Protein AF-A0A7J0FNH8-F1 (afdb_monomer)

pLDDT: mean 74.11, std 17.68, range [25.3, 94.44]

Sequence (251 aa):
MSDPTDELEPITAAFSLATLAASTMTVQIHPQLFSPDEESVVHFRSLEKPKEHEFCLELVASHLGLDDPSKIRLISHNCYSQQPKPHPIKDRGVERLSDMLVHYNQTSDILYYEVLDIPLPELQGLKTLKVVFPHATKDEVIIHTVRLPKQNTVGDVINDLRTKIFPLNEKIEIINDQYWTLRAEEIPEEEENLGPHDRLIHVYHFMKDTSQNQVVQNFGEPFFLVIHEGETLTAVKEAYRRNCRFWMRSF

Radius of gyration: 32.91 Å; Cα contacts (8 Å, |Δi|>4): 290; chains: 1; bounding box: 93×43×104 Å

Structure (mmCIF, N/CA/C/O backbone):
data_AF-A0A7J0FNH8-F1
#
_entry.id   AF-A0A7J0FNH8-F1
#
loop_
_atom_site.group_PDB
_atom_site.id
_atom_site.type_symbol
_atom_site.label_atom_id
_atom_site.label_alt_id
_atom_site.label_comp_id
_atom_site.label_asym_id
_atom_site.label_entity_id
_atom_site.label_seq_id
_atom_site.pdbx_PDB_ins_code
_atom_site.Cartn_x
_atom_site.Cartn_y
_atom_site.Cartn_z
_atom_site.occupancy
_atom_site.B_iso_or_equiv
_atom_site.auth_seq_id
_atom_site.auth_comp_id
_atom_site.auth_asym_id
_atom_site.auth_atom_id
_atom_site.pdbx_PDB_model_num
ATOM 1 N N . MET A 1 1 ? 65.908 8.745 -67.942 1.00 41.25 1 MET A N 1
ATOM 2 C CA . MET A 1 1 ? 65.325 8.577 -66.598 1.00 41.25 1 MET A CA 1
ATOM 3 C C . MET A 1 1 ? 63.831 8.709 -66.811 1.00 41.25 1 MET A C 1
ATOM 5 O O . MET A 1 1 ? 63.326 9.814 -66.792 1.00 41.25 1 MET A O 1
ATOM 9 N N . SER A 1 2 ? 63.166 7.709 -67.387 1.00 34.94 2 SER A N 1
ATOM 10 C CA . SER A 1 2 ? 63.014 6.348 -66.851 1.00 34.94 2 SER A CA 1
ATOM 11 C C . SER A 1 2 ? 62.373 6.443 -65.479 1.00 34.94 2 SER A C 1
ATOM 13 O O . SER A 1 2 ? 63.074 6.509 -64.475 1.00 34.94 2 SER A O 1
ATOM 15 N N . ASP A 1 3 ? 61.053 6.531 -65.494 1.00 42.81 3 ASP A N 1
ATOM 16 C CA . ASP A 1 3 ? 60.247 6.018 -64.401 1.00 42.81 3 ASP A CA 1
ATOM 17 C C . ASP A 1 3 ? 60.291 4.484 -64.471 1.00 42.81 3 ASP A C 1
ATOM 19 O O . ASP A 1 3 ? 60.318 3.935 -65.584 1.00 42.81 3 ASP A O 1
ATOM 23 N N . PRO A 1 4 ? 60.323 3.783 -63.334 1.00 47.34 4 PRO A N 1
ATOM 24 C CA . PRO A 1 4 ? 59.788 2.446 -63.299 1.00 47.34 4 PRO A CA 1
ATOM 25 C C . PRO A 1 4 ? 58.702 2.326 -62.225 1.00 47.34 4 PRO A C 1
ATOM 27 O O . PRO A 1 4 ? 58.968 2.431 -61.029 1.00 47.34 4 PRO A O 1
ATOM 30 N N . THR A 1 5 ? 57.545 1.894 -62.737 1.00 36.28 5 THR A N 1
ATOM 31 C CA . THR A 1 5 ? 56.692 0.817 -62.202 1.00 36.28 5 THR A CA 1
ATOM 32 C C . THR A 1 5 ? 55.928 1.146 -60.928 1.00 36.28 5 THR A C 1
ATOM 34 O O . THR A 1 5 ? 56.501 1.308 -59.859 1.00 36.28 5 THR A O 1
ATOM 37 N N . ASP A 1 6 ? 54.622 1.365 -61.093 1.00 35.00 6 ASP A N 1
ATOM 38 C CA . ASP A 1 6 ? 53.566 0.331 -60.965 1.00 35.00 6 ASP A CA 1
ATOM 39 C C . ASP A 1 6 ? 53.213 0.166 -59.477 1.00 35.00 6 ASP A C 1
ATOM 41 O O . ASP A 1 6 ? 54.078 0.011 -58.630 1.00 35.00 6 ASP A O 1
ATOM 45 N N . GLU A 1 7 ? 51.959 0.268 -59.061 1.00 32.66 7 GLU A N 1
ATOM 46 C CA . GLU A 1 7 ? 50.881 -0.584 -59.542 1.00 32.66 7 GLU A CA 1
ATOM 47 C C . GLU A 1 7 ? 49.502 0.092 -59.407 1.00 32.66 7 GLU A C 1
ATOM 49 O O . GLU A 1 7 ? 49.161 0.665 -58.375 1.00 32.66 7 GLU A O 1
ATOM 54 N N . LEU A 1 8 ? 48.710 -0.071 -60.472 1.00 33.16 8 LEU A N 1
ATOM 55 C CA . LEU A 1 8 ? 47.282 -0.424 -60.476 1.00 33.16 8 LEU A CA 1
ATOM 56 C C . LEU A 1 8 ? 46.269 0.427 -59.669 1.00 33.16 8 LEU A C 1
ATOM 58 O O . LEU A 1 8 ? 45.888 0.128 -58.541 1.00 33.16 8 LEU A O 1
ATOM 62 N N . GLU A 1 9 ? 45.676 1.382 -60.389 1.00 36.31 9 GLU A N 1
ATOM 63 C CA . GLU A 1 9 ? 44.222 1.667 -60.427 1.00 36.31 9 GLU A CA 1
ATOM 64 C C . GLU A 1 9 ? 43.393 0.398 -60.790 1.00 36.31 9 GLU A C 1
ATOM 66 O O . GLU A 1 9 ? 43.990 -0.574 -61.265 1.00 36.31 9 GLU A O 1
ATOM 71 N N . PRO A 1 10 ? 42.034 0.385 -60.800 1.00 45.22 10 PRO A N 1
ATOM 72 C CA . PRO A 1 10 ? 41.002 1.275 -60.228 1.00 45.22 10 PRO A CA 1
ATOM 73 C C . PRO A 1 10 ? 39.922 0.444 -59.465 1.00 45.22 10 PRO A C 1
ATOM 75 O O . PRO A 1 10 ? 40.013 -0.773 -59.364 1.00 45.22 10 PRO A O 1
ATOM 78 N N . ILE A 1 11 ? 38.865 1.007 -58.872 1.00 26.78 11 ILE A N 1
ATOM 79 C CA . ILE A 1 11 ? 37.500 0.984 -59.442 1.00 26.78 11 ILE A CA 1
ATOM 80 C C . ILE A 1 11 ? 36.604 1.833 -58.526 1.00 26.78 11 ILE A C 1
ATOM 82 O O . ILE A 1 11 ? 36.274 1.468 -57.401 1.00 26.78 11 ILE A O 1
ATOM 86 N N . THR A 1 12 ? 36.224 2.995 -59.046 1.00 32.09 12 THR A N 1
ATOM 87 C CA . THR A 1 12 ? 34.833 3.448 -59.166 1.00 32.09 12 THR A CA 1
ATOM 88 C C . THR A 1 12 ? 33.859 3.034 -58.055 1.00 32.09 12 THR A C 1
ATOM 90 O O . THR A 1 12 ? 33.085 2.102 -58.236 1.00 32.09 12 THR A O 1
ATOM 93 N N . ALA A 1 13 ? 33.809 3.801 -56.965 1.00 27.56 13 ALA A N 1
ATOM 94 C CA . ALA A 1 13 ? 32.561 4.143 -56.266 1.00 27.56 13 ALA A CA 1
ATOM 95 C C . ALA A 1 13 ? 32.818 5.179 -55.159 1.00 27.56 13 ALA A C 1
ATOM 97 O O . ALA A 1 13 ? 32.397 5.008 -54.020 1.00 27.56 13 ALA A O 1
ATOM 98 N N . ALA A 1 14 ? 33.431 6.320 -55.488 1.00 26.62 14 ALA A N 1
ATOM 99 C CA . ALA A 1 14 ? 33.207 7.537 -54.702 1.00 26.62 14 ALA A CA 1
ATOM 100 C C . ALA A 1 14 ? 31.820 8.108 -55.061 1.00 26.62 14 ALA A C 1
ATOM 102 O O . ALA A 1 14 ? 31.669 9.248 -55.497 1.00 26.62 14 ALA A O 1
ATOM 103 N N . PHE A 1 15 ? 30.795 7.259 -54.948 1.00 25.30 15 PHE A N 1
ATOM 104 C CA . PHE A 1 15 ? 29.415 7.694 -54.894 1.00 25.30 15 PHE A CA 1
ATOM 105 C C . PHE A 1 15 ? 29.260 8.336 -53.526 1.00 25.30 15 PHE A C 1
ATOM 107 O O . PHE A 1 15 ? 29.320 7.667 -52.499 1.00 25.30 15 PHE A O 1
ATOM 114 N N . SER A 1 16 ? 29.139 9.657 -53.552 1.00 31.77 16 SER A N 1
ATOM 115 C CA . SER A 1 16 ? 28.557 10.487 -52.509 1.00 31.77 16 SER A CA 1
ATOM 116 C C . SER A 1 16 ? 27.583 9.705 -51.615 1.00 31.77 16 SER A C 1
ATOM 118 O O . SER A 1 16 ? 26.415 9.523 -51.956 1.00 31.77 16 SER A O 1
ATOM 120 N N . LEU A 1 17 ? 28.061 9.256 -50.459 1.00 27.19 17 LEU A N 1
ATOM 121 C CA . LEU A 1 17 ? 27.225 8.982 -49.305 1.00 27.19 17 LEU A CA 1
ATOM 122 C C . LEU A 1 17 ? 27.809 9.796 -48.170 1.00 27.19 17 LEU A C 1
ATOM 124 O O . LEU A 1 17 ? 28.823 9.455 -47.568 1.00 27.19 17 LEU A O 1
ATOM 128 N N . ALA A 1 18 ? 27.170 10.948 -48.001 1.00 28.39 18 ALA A N 1
ATOM 129 C CA . ALA A 1 18 ? 27.276 11.852 -46.883 1.00 28.39 18 ALA A CA 1
ATOM 130 C C . ALA A 1 18 ? 27.783 11.156 -45.616 1.00 28.39 18 ALA A C 1
ATOM 132 O O . ALA A 1 18 ? 27.143 10.247 -45.087 1.00 28.39 18 ALA A O 1
ATOM 133 N N . THR A 1 19 ? 28.889 11.672 -45.094 1.00 30.95 19 THR A N 1
ATOM 134 C CA . THR A 1 19 ? 29.232 11.617 -43.678 1.00 30.95 19 THR A CA 1
ATOM 135 C C . THR A 1 19 ? 28.096 12.267 -42.882 1.00 30.95 19 THR A C 1
ATOM 137 O O . THR A 1 19 ? 28.195 13.407 -42.437 1.00 30.95 19 THR A O 1
ATOM 140 N N . LEU A 1 20 ? 26.976 11.566 -42.715 1.00 35.88 20 LEU A N 1
ATOM 141 C CA . LEU A 1 20 ? 26.120 11.784 -41.569 1.00 35.88 20 LEU A CA 1
ATOM 142 C C . LEU A 1 20 ? 26.839 11.051 -40.445 1.00 35.88 20 LEU A C 1
ATOM 144 O O . LEU A 1 20 ? 26.805 9.826 -40.375 1.00 35.88 20 LEU A O 1
ATOM 148 N N . ALA A 1 21 ? 27.565 11.795 -39.614 1.00 34.78 21 ALA A N 1
ATOM 149 C CA . ALA A 1 21 ? 28.021 11.290 -38.333 1.00 34.78 21 ALA A CA 1
ATOM 150 C C . ALA A 1 21 ? 26.771 10.913 -37.521 1.00 34.78 21 ALA A C 1
ATOM 152 O O . ALA A 1 21 ? 26.213 11.734 -36.793 1.00 34.78 21 ALA A O 1
ATOM 153 N N . ALA A 1 22 ? 26.276 9.690 -37.718 1.00 43.19 22 ALA A N 1
ATOM 154 C CA . ALA A 1 22 ? 25.316 9.061 -36.838 1.00 43.19 22 ALA A CA 1
ATOM 155 C C . ALA A 1 22 ? 25.983 9.063 -35.464 1.00 43.19 22 ALA A C 1
ATOM 157 O O . ALA A 1 22 ? 26.992 8.394 -35.251 1.00 43.19 22 ALA A O 1
ATOM 158 N N . SER A 1 23 ? 25.511 9.935 -34.574 1.00 50.34 23 SER A N 1
ATOM 159 C CA . SER A 1 23 ? 26.000 9.994 -33.202 1.00 50.34 23 SER A CA 1
ATOM 160 C C . SER A 1 23 ? 25.507 8.732 -32.509 1.00 50.34 23 SER A C 1
ATOM 162 O O . SER A 1 23 ? 24.406 8.698 -31.967 1.00 50.34 23 SER A O 1
ATOM 164 N N . THR A 1 24 ? 26.303 7.677 -32.617 1.00 54.16 24 THR A N 1
ATOM 165 C CA . THR A 1 24 ? 26.080 6.393 -31.971 1.00 54.16 24 THR A CA 1
ATOM 166 C C . THR A 1 24 ? 26.210 6.572 -30.468 1.00 54.16 24 THR A C 1
ATOM 168 O O . THR A 1 24 ? 27.273 6.970 -29.991 1.00 54.16 24 THR A O 1
ATOM 171 N N . MET A 1 25 ? 25.146 6.291 -29.721 1.00 62.09 25 MET A N 1
ATOM 172 C CA . MET A 1 25 ? 25.158 6.358 -28.261 1.00 62.09 25 MET A CA 1
ATOM 173 C C . MET A 1 25 ? 24.763 4.999 -27.682 1.00 62.09 25 MET A C 1
ATOM 175 O O . MET A 1 25 ? 23.729 4.435 -28.051 1.00 62.09 25 MET A O 1
ATOM 179 N N . THR A 1 26 ? 25.614 4.465 -26.810 1.00 64.25 26 THR A N 1
ATOM 180 C CA . THR A 1 26 ? 25.351 3.257 -26.014 1.00 64.25 26 THR A CA 1
ATOM 181 C C . THR A 1 26 ? 24.534 3.664 -24.795 1.00 64.25 26 THR A C 1
ATOM 183 O O . THR A 1 26 ? 24.825 4.700 -24.213 1.00 64.25 26 THR A O 1
ATOM 186 N N . VAL A 1 27 ? 23.516 2.885 -24.419 1.00 71.69 27 VAL A N 1
ATOM 187 C CA . VAL A 1 27 ? 22.709 3.134 -23.211 1.00 71.69 27 VAL A CA 1
ATOM 188 C C . VAL A 1 27 ? 22.916 1.986 -22.232 1.00 71.69 27 VAL A C 1
ATOM 190 O O . VAL A 1 27 ? 22.811 0.816 -22.611 1.00 71.69 27 VAL A O 1
ATOM 193 N N . GLN A 1 28 ? 23.212 2.331 -20.984 1.00 76.56 28 GLN A N 1
ATOM 194 C CA . GLN A 1 28 ? 23.370 1.415 -19.863 1.00 76.56 28 GLN A CA 1
ATOM 195 C C . GLN A 1 28 ? 22.091 1.416 -19.027 1.00 76.56 28 GLN A C 1
ATOM 197 O O . GLN A 1 28 ? 21.617 2.473 -18.610 1.00 76.56 28 GLN A O 1
ATOM 202 N N . ILE A 1 29 ? 21.521 0.234 -18.786 1.00 78.88 29 ILE A N 1
ATOM 203 C CA . ILE A 1 29 ? 20.306 0.078 -17.985 1.00 78.88 29 ILE A CA 1
ATOM 204 C C . ILE A 1 29 ? 20.625 -0.741 -16.732 1.00 78.88 29 ILE A C 1
ATOM 206 O O . ILE A 1 29 ? 21.021 -1.901 -16.825 1.00 78.88 29 ILE A O 1
ATOM 210 N N . HIS A 1 30 ? 20.473 -0.114 -15.565 1.00 80.50 30 HIS A N 1
ATOM 211 C CA . HIS A 1 30 ? 20.840 -0.669 -14.260 1.00 80.50 30 HIS A CA 1
ATOM 212 C C . HIS A 1 30 ? 19.610 -0.977 -13.398 1.00 80.50 30 HIS A C 1
ATOM 214 O O . HIS A 1 30 ? 18.631 -0.233 -13.454 1.00 80.50 30 HIS A O 1
ATOM 220 N N . PRO A 1 31 ? 19.638 -2.005 -12.538 1.00 76.31 31 PRO A N 1
ATOM 221 C CA . PRO A 1 31 ? 18.571 -2.210 -11.565 1.00 76.31 31 PRO A CA 1
ATOM 222 C C . PRO A 1 31 ? 18.477 -1.018 -10.597 1.00 76.31 31 PRO A C 1
ATOM 224 O O . PRO A 1 31 ? 19.481 -0.427 -10.196 1.00 76.31 31 PRO A O 1
ATOM 227 N N . GLN A 1 32 ? 17.254 -0.666 -10.197 1.00 75.12 32 GLN A N 1
ATOM 228 C CA . GLN A 1 32 ? 16.992 0.404 -9.229 1.00 75.12 32 GLN A CA 1
ATOM 229 C C . GLN A 1 32 ? 17.545 0.079 -7.833 1.00 75.12 32 GLN A C 1
ATOM 231 O O . GLN A 1 32 ? 18.002 0.972 -7.118 1.00 75.12 32 GLN A O 1
ATOM 236 N N . LEU A 1 33 ? 17.473 -1.192 -7.430 1.00 66.62 33 LEU A N 1
ATOM 237 C CA . LEU A 1 33 ? 18.064 -1.695 -6.194 1.00 66.62 33 LEU A CA 1
ATOM 238 C C . LEU A 1 33 ? 19.412 -2.314 -6.548 1.00 66.62 33 LEU A C 1
ATOM 240 O O . LEU A 1 33 ? 19.475 -3.413 -7.087 1.00 66.62 33 LEU A O 1
ATOM 244 N N . PHE A 1 34 ? 20.485 -1.577 -6.280 1.00 52.56 34 PHE A N 1
ATOM 245 C CA . PHE A 1 34 ? 21.841 -2.064 -6.493 1.00 52.56 34 PHE A CA 1
ATOM 246 C C . PHE A 1 34 ? 22.173 -3.068 -5.381 1.00 52.56 34 PHE A C 1
ATOM 248 O O . PHE A 1 34 ? 22.484 -2.666 -4.257 1.00 52.56 34 PHE A O 1
ATOM 255 N N . SER A 1 35 ? 22.062 -4.367 -5.661 1.00 43.50 35 SER A N 1
ATOM 256 C CA . SER A 1 35 ? 22.747 -5.376 -4.856 1.00 43.50 35 SER A CA 1
ATOM 257 C C . SER A 1 35 ? 24.166 -5.528 -5.431 1.00 43.50 35 SER A C 1
ATOM 259 O O . SER A 1 35 ? 24.319 -5.620 -6.648 1.00 43.50 35 SER A O 1
ATOM 261 N N . PRO A 1 36 ? 25.230 -5.483 -4.610 1.00 46.88 36 PRO A N 1
ATOM 262 C CA . PRO A 1 36 ? 26.604 -5.585 -5.111 1.00 46.88 36 PRO A CA 1
ATOM 263 C C . PRO A 1 36 ? 26.923 -6.941 -5.768 1.00 46.88 36 PRO A C 1
ATOM 265 O O . PRO A 1 36 ? 27.954 -7.047 -6.424 1.00 46.88 36 PRO A O 1
ATOM 268 N N . ASP A 1 37 ? 26.041 -7.936 -5.623 1.00 46.34 37 ASP A N 1
ATOM 269 C CA . ASP A 1 37 ? 26.210 -9.299 -6.139 1.00 46.34 37 ASP A CA 1
ATOM 270 C C . ASP A 1 37 ? 25.433 -9.580 -7.445 1.00 46.34 37 ASP A C 1
ATOM 272 O O . ASP A 1 37 ? 25.598 -10.651 -8.029 1.00 46.34 37 ASP A O 1
ATOM 276 N N . GLU A 1 38 ? 24.612 -8.648 -7.949 1.00 49.84 38 GLU A N 1
ATOM 277 C CA . GLU A 1 38 ? 23.891 -8.818 -9.221 1.00 49.84 38 GLU A CA 1
ATOM 278 C C . GLU A 1 38 ? 24.485 -7.932 -10.326 1.00 49.84 38 GLU A C 1
ATOM 280 O O . GLU A 1 38 ? 24.130 -6.763 -10.484 1.00 49.84 38 GLU A O 1
ATOM 285 N N . GLU A 1 39 ? 25.352 -8.511 -11.163 1.00 50.00 39 GLU A N 1
ATOM 286 C CA . GLU A 1 39 ? 25.778 -7.929 -12.446 1.00 50.00 39 GLU A CA 1
ATOM 287 C C . GLU A 1 39 ? 24.629 -7.961 -13.482 1.00 50.00 39 GLU A C 1
ATOM 289 O O . GLU A 1 39 ? 24.729 -8.572 -14.542 1.00 50.00 39 GLU A O 1
ATOM 294 N N . SER A 1 40 ? 23.505 -7.301 -13.195 1.00 56.72 40 SER A N 1
ATOM 295 C CA . SER A 1 40 ? 22.351 -7.187 -14.104 1.00 56.72 40 SER A CA 1
ATOM 296 C C . SER A 1 40 ? 22.393 -5.905 -14.948 1.00 56.72 40 SER A C 1
ATOM 298 O O . SER A 1 40 ? 21.373 -5.277 -15.232 1.00 56.72 40 SER A O 1
ATOM 300 N N . VAL A 1 41 ? 23.594 -5.479 -15.354 1.00 60.53 41 VAL A N 1
ATOM 301 C CA . VAL A 1 41 ? 23.750 -4.305 -16.225 1.00 60.53 41 VAL A CA 1
ATOM 302 C C . VAL A 1 41 ? 23.481 -4.705 -17.668 1.00 60.53 41 VAL A C 1
ATOM 304 O O . VAL A 1 41 ? 24.318 -5.323 -18.334 1.00 60.53 41 VAL A O 1
ATOM 307 N N . VAL A 1 42 ? 22.322 -4.297 -18.180 1.00 63.06 42 VAL A N 1
ATOM 308 C CA . VAL A 1 42 ? 21.959 -4.550 -19.572 1.00 63.06 42 VAL A CA 1
ATOM 309 C C . VAL A 1 42 ? 22.566 -3.458 -20.447 1.00 63.06 42 VAL A C 1
ATOM 311 O O . VAL A 1 42 ? 22.205 -2.281 -20.358 1.00 63.06 42 VAL A O 1
ATOM 314 N N . HIS A 1 43 ? 23.514 -3.853 -21.295 1.00 61.47 43 HIS A N 1
ATOM 315 C CA . HIS A 1 43 ? 24.167 -2.966 -22.253 1.00 61.47 43 HIS A CA 1
ATOM 316 C C . HIS A 1 43 ? 23.434 -3.031 -23.591 1.00 61.47 43 HIS A C 1
ATOM 318 O O . HIS A 1 43 ? 23.431 -4.071 -24.254 1.00 61.47 43 HIS A O 1
ATOM 324 N N . PHE A 1 44 ? 22.837 -1.918 -24.018 1.00 62.34 44 PHE A N 1
ATOM 325 C CA . PHE A 1 44 ? 22.158 -1.857 -25.310 1.00 62.34 44 PHE A CA 1
ATOM 326 C C . PHE A 1 44 ? 23.074 -1.349 -26.416 1.00 62.34 44 PHE A C 1
ATOM 328 O O . PHE A 1 44 ? 23.885 -0.440 -26.232 1.00 62.34 44 PHE A O 1
ATOM 335 N N . ARG A 1 45 ? 22.918 -1.952 -27.600 1.00 51.91 45 ARG A N 1
ATOM 336 C CA . ARG A 1 45 ? 23.681 -1.619 -28.803 1.00 51.91 45 ARG A CA 1
ATOM 337 C C . ARG A 1 45 ? 23.415 -0.174 -29.225 1.00 51.91 45 ARG A C 1
ATOM 339 O O . ARG A 1 45 ? 22.264 0.243 -29.302 1.00 51.91 45 ARG A O 1
ATOM 346 N N . SER A 1 46 ? 24.505 0.523 -29.547 1.00 52.31 46 SER A N 1
ATOM 347 C CA . SER A 1 46 ? 24.583 1.811 -30.243 1.00 52.31 46 SER A CA 1
ATOM 348 C C . SER A 1 46 ? 23.326 2.161 -31.052 1.00 52.31 46 SER A C 1
ATOM 350 O O . SER A 1 46 ? 23.094 1.590 -32.121 1.00 52.31 46 SER A O 1
ATOM 352 N N . LEU A 1 47 ? 22.560 3.145 -30.582 1.00 57.25 47 LEU A N 1
ATOM 353 C CA . LEU A 1 47 ? 21.487 3.744 -31.371 1.00 57.25 47 LEU A CA 1
ATOM 354 C C . LEU A 1 47 ? 22.109 4.699 -32.385 1.00 57.25 47 LEU A C 1
ATOM 356 O O . LEU A 1 47 ? 22.696 5.707 -32.002 1.00 57.25 47 LEU A O 1
ATOM 360 N N . GLU A 1 48 ? 21.977 4.393 -33.675 1.00 53.12 48 GLU A N 1
ATOM 361 C CA . GLU A 1 48 ? 22.510 5.234 -34.756 1.00 53.12 48 GLU A CA 1
ATOM 362 C C . GLU A 1 48 ? 21.820 6.612 -34.797 1.00 53.12 48 GLU A C 1
ATOM 364 O O . GLU A 1 48 ? 22.431 7.609 -35.188 1.00 53.12 48 GLU A O 1
ATOM 369 N N . LYS A 1 49 ? 20.557 6.693 -34.341 1.00 58.28 49 LYS A N 1
ATOM 370 C CA . LYS A 1 49 ? 19.779 7.941 -34.256 1.00 58.28 49 LYS A CA 1
ATOM 371 C C . LYS A 1 49 ? 18.874 8.008 -33.008 1.00 58.28 49 LYS A C 1
ATOM 373 O O . LYS A 1 49 ? 17.658 7.843 -33.115 1.00 58.28 49 LYS A O 1
ATOM 378 N N . PRO A 1 50 ? 19.413 8.321 -31.816 1.00 54.91 50 PRO A N 1
ATOM 379 C CA . PRO A 1 50 ? 18.644 8.347 -30.562 1.00 54.91 50 PRO A CA 1
ATOM 380 C C . PRO A 1 50 ? 17.540 9.423 -30.514 1.00 54.91 50 PRO A C 1
ATOM 382 O O . PRO A 1 50 ? 16.675 9.380 -29.645 1.00 54.91 50 PRO A O 1
ATOM 385 N N . LYS A 1 51 ? 17.560 10.392 -31.442 1.00 56.91 51 LYS A N 1
ATOM 386 C CA . LYS A 1 51 ? 16.523 11.429 -31.600 1.00 56.91 51 LYS A CA 1
ATOM 387 C C . LYS A 1 51 ? 15.356 11.007 -32.506 1.00 56.91 51 LYS A C 1
ATOM 389 O O . LYS A 1 51 ? 14.324 11.671 -32.484 1.00 56.91 51 LYS A O 1
ATOM 394 N N . GLU A 1 52 ? 15.538 9.965 -33.320 1.00 53.34 52 GLU A N 1
ATOM 395 C CA . GLU A 1 52 ? 14.570 9.516 -34.336 1.00 53.34 52 GLU A CA 1
ATOM 396 C C . GLU A 1 52 ? 13.957 8.143 -34.014 1.00 53.34 52 GLU A C 1
ATOM 398 O O . GLU A 1 52 ? 12.872 7.848 -34.504 1.00 53.34 52 GLU A O 1
ATOM 403 N N . HIS A 1 53 ? 14.611 7.316 -33.188 1.00 53.53 53 HIS A N 1
ATOM 404 C CA . HIS A 1 53 ? 14.116 5.983 -32.839 1.00 53.53 53 HIS A CA 1
ATOM 405 C C . HIS A 1 53 ? 13.294 5.957 -31.547 1.00 53.53 53 HIS A C 1
ATOM 407 O O . HIS A 1 53 ? 13.701 6.486 -30.511 1.00 53.53 53 HIS A O 1
ATOM 413 N N . GLU A 1 54 ? 12.156 5.269 -31.623 1.00 57.06 54 GLU A N 1
ATOM 414 C CA . GLU A 1 54 ? 11.335 4.871 -30.483 1.00 57.06 54 GLU A CA 1
ATOM 415 C C . GLU A 1 54 ? 12.094 3.798 -29.684 1.00 57.06 54 GLU A C 1
ATOM 417 O O . GLU A 1 54 ? 12.586 2.811 -30.238 1.00 57.06 54 GLU A O 1
ATOM 422 N N . PHE A 1 55 ? 12.278 4.023 -28.385 1.00 67.56 55 PHE A N 1
ATOM 423 C CA . PHE A 1 55 ? 12.954 3.067 -27.512 1.00 67.56 55 PHE A CA 1
ATOM 424 C C . PHE A 1 55 ? 12.077 1.827 -27.321 1.00 67.56 55 PHE A C 1
ATOM 426 O O . PHE A 1 55 ? 10.915 1.945 -26.941 1.00 67.56 55 PHE A O 1
ATOM 433 N N . CYS A 1 56 ? 12.630 0.636 -27.556 1.00 69.88 56 CYS A N 1
ATOM 434 C CA . CYS A 1 56 ? 11.867 -0.606 -27.510 1.00 69.88 56 CYS A CA 1
ATOM 435 C C . CYS A 1 56 ? 12.131 -1.378 -26.209 1.00 69.88 56 CYS A C 1
ATOM 437 O O . CYS A 1 56 ? 13.193 -1.979 -26.033 1.00 69.88 56 CYS A O 1
ATOM 439 N N . LEU A 1 57 ? 11.140 -1.389 -25.313 1.00 77.62 57 LEU A N 1
ATOM 440 C CA . LEU A 1 57 ? 11.174 -2.155 -24.061 1.00 77.62 57 LEU A CA 1
ATOM 441 C C . LEU A 1 57 ? 11.214 -3.677 -24.277 1.00 77.62 57 LEU A C 1
ATOM 443 O O . LEU A 1 57 ? 11.691 -4.385 -23.397 1.00 77.62 57 LEU A O 1
ATOM 447 N N . GLU A 1 58 ? 10.780 -4.179 -25.437 1.00 77.75 58 GLU A N 1
ATOM 448 C CA . GLU A 1 58 ? 10.754 -5.617 -25.760 1.00 77.75 58 GLU A CA 1
ATOM 449 C C . GLU A 1 58 ? 12.133 -6.272 -25.641 1.00 77.75 58 GLU A C 1
ATOM 451 O O . GLU A 1 58 ? 12.263 -7.382 -25.131 1.00 77.75 58 GLU A O 1
ATOM 456 N N . LEU A 1 59 ? 13.198 -5.576 -26.063 1.00 75.00 59 LEU A N 1
ATOM 457 C CA . LEU A 1 59 ? 14.551 -6.117 -25.926 1.00 75.00 59 LEU A CA 1
ATOM 458 C C . LEU A 1 59 ? 14.991 -6.183 -24.459 1.00 75.00 59 LEU A C 1
ATOM 460 O O . LEU A 1 59 ? 15.702 -7.111 -24.079 1.00 75.00 59 LEU A O 1
ATOM 464 N N . VAL A 1 60 ? 14.565 -5.217 -23.638 1.00 78.56 60 VAL A N 1
ATOM 465 C CA . VAL A 1 60 ? 14.822 -5.227 -22.191 1.00 78.56 60 VAL A CA 1
ATOM 466 C C . VAL A 1 60 ? 14.075 -6.389 -21.547 1.00 78.56 60 VAL A C 1
ATOM 468 O O . VAL A 1 60 ? 14.673 -7.155 -20.801 1.00 78.56 60 VAL A O 1
ATOM 471 N N . ALA A 1 61 ? 12.801 -6.572 -21.889 1.00 84.00 61 ALA A N 1
ATOM 472 C CA . ALA A 1 61 ? 11.982 -7.670 -21.391 1.00 84.00 61 ALA A CA 1
ATOM 473 C C . ALA A 1 61 ? 12.566 -9.032 -21.770 1.00 84.00 61 ALA A C 1
ATOM 475 O O . ALA A 1 61 ? 12.785 -9.864 -20.894 1.00 84.00 61 ALA A O 1
ATOM 476 N N . SER A 1 62 ? 12.936 -9.218 -23.039 1.00 82.69 62 SER A N 1
ATOM 477 C CA . SER A 1 62 ? 13.567 -10.450 -23.514 1.00 82.69 62 SER A CA 1
ATOM 478 C C . SER A 1 62 ? 14.883 -10.752 -22.792 1.00 82.69 62 SER A C 1
ATOM 480 O O . SER A 1 62 ? 15.126 -11.907 -22.449 1.00 82.69 62 SER A O 1
ATOM 482 N N . HIS A 1 63 ? 15.714 -9.739 -22.520 1.00 80.06 63 HIS A N 1
ATOM 483 C CA . HIS A 1 63 ? 16.964 -9.930 -21.780 1.00 80.06 63 HIS A CA 1
ATOM 484 C C . HIS A 1 63 ? 16.729 -10.278 -20.303 1.00 80.06 63 HIS A C 1
ATOM 486 O O . HIS A 1 63 ? 17.472 -11.071 -19.732 1.00 80.06 63 HIS A O 1
ATOM 492 N N . LEU A 1 64 ? 15.684 -9.713 -19.694 1.00 82.62 64 LEU A N 1
ATOM 493 C CA . LEU A 1 64 ? 15.289 -9.988 -18.311 1.00 82.62 64 LEU A CA 1
ATOM 494 C C . LEU A 1 64 ? 14.443 -11.264 -18.158 1.00 82.62 64 LEU A C 1
ATOM 496 O O . LEU A 1 64 ? 14.069 -11.608 -17.040 1.00 82.62 64 LEU A O 1
ATOM 500 N N . GLY A 1 65 ? 14.121 -11.958 -19.256 1.00 84.81 65 GLY A N 1
ATOM 501 C CA . GLY A 1 65 ? 13.238 -13.128 -19.241 1.00 84.81 65 GLY A CA 1
ATOM 502 C C . GLY A 1 65 ? 11.790 -12.797 -18.861 1.00 84.81 65 GLY A C 1
ATOM 503 O O . GLY A 1 65 ? 11.109 -13.629 -18.268 1.00 84.81 65 GLY A O 1
ATOM 504 N N . LEU A 1 66 ? 11.332 -11.577 -19.153 1.00 85.50 66 LEU A N 1
ATOM 505 C CA . LEU A 1 66 ? 9.965 -11.128 -18.904 1.00 85.50 66 LEU A CA 1
ATOM 506 C C . LEU A 1 66 ? 9.099 -11.336 -20.147 1.00 85.50 66 LEU A C 1
ATOM 508 O O . LEU A 1 66 ? 9.437 -10.860 -21.227 1.00 85.50 66 LEU A O 1
ATOM 512 N N . ASP A 1 67 ? 7.942 -11.971 -19.959 1.00 89.88 67 ASP A N 1
ATOM 513 C CA . ASP A 1 67 ? 6.949 -12.177 -21.025 1.00 89.88 67 ASP A CA 1
ATOM 514 C C . ASP A 1 67 ? 6.170 -10.899 -21.380 1.00 89.88 67 ASP A C 1
ATOM 516 O O . ASP A 1 67 ? 5.536 -10.822 -22.429 1.00 89.88 67 ASP A O 1
ATOM 520 N N . ASP A 1 68 ? 6.175 -9.910 -20.482 1.00 87.88 68 ASP A N 1
ATOM 521 C CA . ASP A 1 68 ? 5.404 -8.676 -20.609 1.00 87.88 68 ASP A CA 1
ATOM 522 C C . ASP A 1 68 ? 6.300 -7.451 -20.344 1.00 87.88 68 ASP A C 1
ATOM 524 O O . ASP A 1 68 ? 6.674 -7.201 -19.189 1.00 87.88 68 ASP A O 1
ATOM 528 N N . PRO A 1 69 ? 6.637 -6.655 -21.378 1.00 87.62 69 PRO A N 1
ATOM 529 C CA . PRO A 1 69 ? 7.484 -5.472 -21.238 1.00 87.62 69 PRO A CA 1
ATOM 530 C C . PRO A 1 69 ? 6.838 -4.361 -20.407 1.00 87.62 69 PRO A C 1
ATOM 532 O O . PRO A 1 69 ? 7.549 -3.522 -19.853 1.00 87.62 69 PRO A O 1
ATOM 535 N N . SER A 1 70 ? 5.508 -4.349 -20.266 1.00 89.81 70 SER A N 1
ATOM 536 C CA . SER A 1 70 ? 4.804 -3.337 -19.472 1.00 89.81 70 SER A CA 1
ATOM 537 C C . SER A 1 70 ? 5.057 -3.478 -17.966 1.00 89.81 70 SER A C 1
ATOM 539 O O . SER A 1 70 ? 4.784 -2.552 -17.201 1.00 89.81 70 SER A O 1
ATOM 541 N N . LYS A 1 71 ? 5.633 -4.603 -17.523 1.00 91.75 71 LYS A N 1
ATOM 542 C CA . LYS A 1 71 ? 6.099 -4.807 -16.145 1.00 91.75 71 LYS A CA 1
ATOM 543 C C . LYS A 1 71 ? 7.445 -4.142 -15.860 1.00 91.75 71 LYS A C 1
ATOM 545 O O . LYS A 1 71 ? 7.926 -4.218 -14.736 1.00 91.75 71 LYS A O 1
ATOM 550 N N . ILE A 1 72 ? 8.061 -3.475 -16.833 1.00 88.69 72 ILE A N 1
ATOM 551 C CA . ILE A 1 72 ? 9.304 -2.732 -16.628 1.00 88.69 72 ILE A CA 1
ATOM 552 C C . ILE A 1 72 ? 8.972 -1.268 -16.354 1.0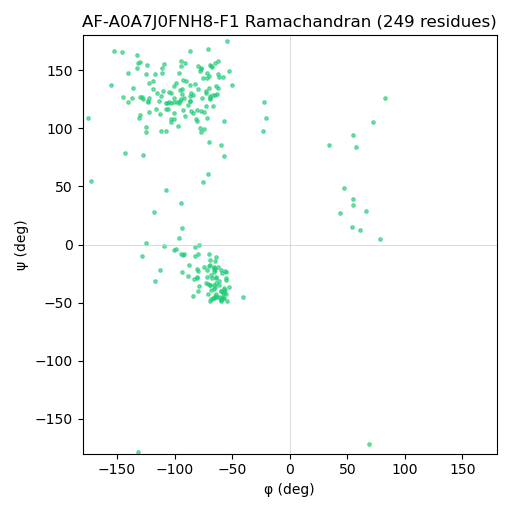0 88.69 72 ILE A C 1
ATOM 554 O O . ILE A 1 72 ? 8.355 -0.579 -17.165 1.00 88.69 72 ILE A O 1
ATOM 558 N N . ARG A 1 73 ? 9.439 -0.757 -15.215 1.00 89.88 73 ARG A N 1
ATOM 559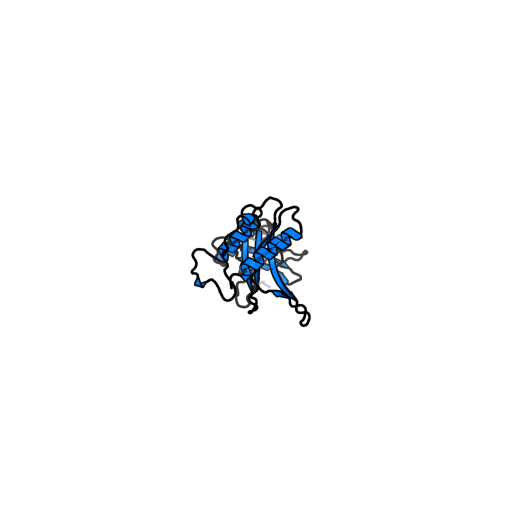 C CA . ARG A 1 73 ? 9.379 0.666 -14.879 1.00 89.88 73 ARG A CA 1
ATOM 560 C C . ARG A 1 73 ? 10.751 1.297 -15.036 1.00 89.88 73 ARG A C 1
ATOM 562 O O . ARG A 1 73 ? 11.687 0.884 -14.364 1.00 89.88 73 ARG A O 1
ATOM 569 N N . LEU A 1 74 ? 10.853 2.327 -15.873 1.00 89.25 74 LEU A N 1
ATOM 570 C CA . LEU A 1 74 ? 12.104 3.048 -16.115 1.00 89.25 74 LEU A CA 1
ATOM 571 C C . LEU A 1 74 ? 12.226 4.311 -15.261 1.00 89.25 74 LEU A C 1
ATOM 573 O O . LEU A 1 74 ? 11.240 4.986 -14.956 1.00 89.25 74 LEU A O 1
ATOM 577 N N . ILE A 1 75 ? 13.456 4.645 -14.888 1.00 89.94 75 ILE A N 1
ATOM 578 C CA . ILE A 1 75 ? 13.803 5.791 -14.050 1.00 89.94 75 ILE A CA 1
ATOM 579 C C . ILE A 1 75 ? 15.041 6.466 -14.653 1.00 89.94 75 ILE A C 1
ATOM 581 O O . ILE A 1 75 ? 16.063 5.828 -14.889 1.00 89.94 75 ILE A O 1
ATOM 585 N N . SER A 1 76 ? 14.962 7.771 -14.917 1.00 89.88 76 SER A N 1
ATOM 586 C CA . SER A 1 76 ? 16.098 8.531 -15.456 1.00 89.88 76 SER A CA 1
ATOM 587 C C . SER A 1 76 ? 17.226 8.690 -14.439 1.00 89.88 76 SER A C 1
ATOM 589 O O . SER A 1 76 ? 16.984 8.781 -13.233 1.00 89.88 76 SER A O 1
ATOM 591 N N . HIS A 1 77 ? 18.448 8.863 -14.934 1.00 89.38 77 HIS A N 1
ATOM 592 C CA . HIS A 1 77 ? 19.602 9.207 -14.113 1.00 89.38 77 HIS A CA 1
ATOM 593 C C . HIS A 1 77 ? 19.616 10.678 -13.661 1.00 89.38 77 HIS A C 1
ATOM 595 O O . HIS A 1 77 ? 19.212 11.589 -14.392 1.00 89.38 77 HIS A O 1
ATOM 601 N N . ASN A 1 78 ? 20.078 10.919 -12.431 1.00 88.31 78 ASN A N 1
ATOM 602 C CA . ASN A 1 78 ? 20.367 12.246 -11.899 1.00 88.31 78 ASN A CA 1
ATOM 603 C C . ASN A 1 78 ? 21.881 12.497 -11.907 1.00 88.31 78 ASN A C 1
ATOM 605 O O . ASN A 1 78 ? 22.601 12.018 -11.032 1.00 88.31 78 ASN A O 1
ATOM 609 N N . CYS A 1 79 ? 22.334 13.326 -12.850 1.00 86.50 79 CYS A N 1
ATOM 610 C CA . CYS A 1 79 ? 23.746 13.666 -13.036 1.00 86.50 79 CYS A CA 1
ATOM 611 C C . CYS A 1 79 ? 24.426 14.335 -11.825 1.00 86.50 79 CYS A C 1
ATOM 613 O O . CYS A 1 79 ? 25.648 14.273 -11.711 1.00 86.50 79 CYS A O 1
ATOM 615 N N . TYR A 1 80 ? 23.680 14.953 -10.903 1.00 87.12 80 TYR A N 1
ATOM 616 C CA . TYR A 1 80 ? 24.277 15.581 -9.719 1.00 87.12 80 TYR A CA 1
ATOM 617 C C . TYR A 1 80 ? 24.528 14.585 -8.589 1.00 87.12 80 TYR A C 1
ATOM 619 O O . TYR A 1 80 ? 25.582 14.620 -7.963 1.00 87.12 80 TYR A O 1
ATOM 627 N N . SER A 1 81 ? 23.557 13.712 -8.314 1.00 87.75 81 SER A N 1
ATOM 628 C CA . SER A 1 81 ? 23.644 12.747 -7.212 1.00 87.75 81 SER A CA 1
ATOM 629 C C . SER A 1 81 ? 24.216 11.399 -7.633 1.00 87.75 81 SER A C 1
ATOM 631 O O . SER A 1 81 ? 24.454 10.566 -6.765 1.00 87.75 81 SER A O 1
ATOM 633 N N . GLN A 1 82 ? 24.399 11.168 -8.938 1.00 85.50 82 GLN A N 1
ATOM 634 C CA . GLN A 1 82 ? 24.806 9.877 -9.503 1.00 85.50 82 GLN A CA 1
ATOM 635 C C . GLN A 1 82 ? 23.868 8.733 -9.075 1.00 85.50 82 GLN A C 1
ATOM 637 O O . GLN A 1 82 ? 24.280 7.597 -8.860 1.00 85.50 82 GLN A O 1
ATOM 642 N N . GLN A 1 83 ? 22.583 9.059 -8.918 1.00 85.88 83 GLN A N 1
ATOM 643 C CA . GLN A 1 83 ? 21.537 8.154 -8.444 1.00 85.88 83 GLN A CA 1
ATOM 644 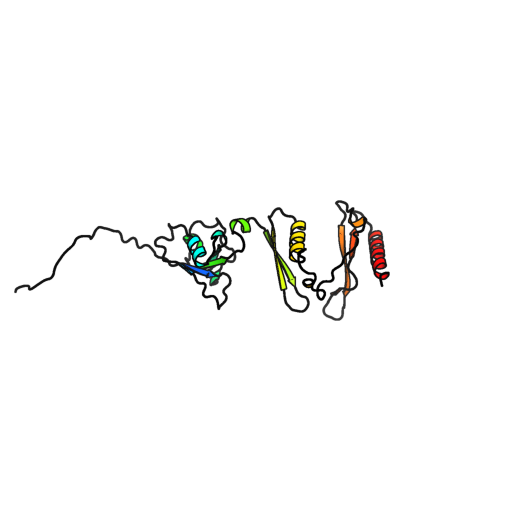C C . GLN A 1 83 ? 20.303 8.243 -9.351 1.00 85.88 83 GLN A C 1
ATOM 646 O O . GLN A 1 83 ? 20.151 9.222 -10.091 1.00 85.88 83 GLN A O 1
ATOM 651 N N . PRO A 1 84 ? 19.393 7.261 -9.292 1.00 87.00 84 PRO A N 1
ATOM 652 C CA . PRO A 1 84 ? 18.113 7.353 -9.977 1.00 87.00 84 PRO A CA 1
ATOM 653 C C . PRO A 1 84 ? 17.316 8.579 -9.517 1.00 87.00 84 PRO A C 1
ATOM 655 O O . PRO A 1 84 ? 17.336 8.953 -8.341 1.00 87.00 84 PRO A O 1
ATOM 658 N N . LYS A 1 85 ? 16.574 9.211 -10.432 1.00 88.38 85 LYS A N 1
ATOM 659 C CA . LYS A 1 85 ? 15.629 10.272 -10.059 1.00 88.38 85 LYS A CA 1
ATOM 660 C C . LYS A 1 85 ? 14.539 9.711 -9.128 1.00 88.38 85 LYS A C 1
ATOM 662 O O . LYS A 1 85 ? 14.092 8.583 -9.316 1.00 88.38 85 LYS A O 1
ATOM 667 N N . PRO A 1 86 ? 14.030 10.513 -8.173 1.00 85.88 86 PRO A N 1
ATOM 668 C CA . PRO A 1 86 ? 13.031 10.049 -7.205 1.00 85.88 86 PRO A CA 1
ATOM 669 C C . PRO A 1 86 ? 11.679 9.697 -7.839 1.00 85.88 86 PRO A C 1
ATOM 671 O O . PRO A 1 86 ? 10.914 8.924 -7.269 1.00 85.88 86 PRO A O 1
ATOM 674 N N . HIS A 1 87 ? 11.368 10.270 -9.003 1.00 86.44 87 HIS A N 1
ATOM 675 C CA . HIS A 1 87 ? 10.119 10.023 -9.713 1.00 86.44 87 HIS A CA 1
ATOM 676 C C . HIS A 1 87 ? 10.389 9.163 -10.950 1.00 86.44 87 HIS A C 1
ATOM 678 O O . HIS A 1 87 ? 11.082 9.631 -11.859 1.00 86.44 87 HIS A O 1
ATOM 684 N N . PRO A 1 88 ? 9.830 7.942 -11.008 1.00 88.44 88 PRO A N 1
ATOM 685 C CA . PRO A 1 88 ? 9.895 7.115 -12.199 1.00 88.44 88 PRO A CA 1
ATOM 686 C C . PRO A 1 88 ? 9.209 7.752 -13.403 1.00 88.44 88 PRO A C 1
ATOM 688 O O . PRO A 1 88 ? 8.310 8.592 -13.272 1.00 88.44 88 PRO A O 1
ATOM 691 N N . ILE A 1 89 ? 9.609 7.297 -14.585 1.00 88.19 89 ILE A N 1
ATOM 692 C CA . ILE A 1 89 ? 8.986 7.670 -15.848 1.00 88.19 89 ILE A CA 1
ATOM 693 C C . ILE A 1 89 ? 7.600 7.024 -15.898 1.00 88.19 89 ILE A C 1
ATOM 695 O O . ILE A 1 89 ? 7.409 5.864 -15.529 1.00 88.19 89 ILE A O 1
ATOM 699 N N . LYS A 1 90 ? 6.597 7.806 -16.304 1.00 86.19 90 LYS A N 1
ATOM 700 C CA . LYS A 1 90 ? 5.229 7.303 -16.463 1.00 86.19 90 LYS A CA 1
ATOM 701 C C . LYS A 1 90 ? 5.123 6.505 -17.768 1.00 86.19 90 LYS A C 1
ATOM 703 O O . LYS A 1 90 ? 5.785 6.881 -18.723 1.00 86.19 90 LYS A O 1
ATOM 708 N N . ASP A 1 91 ? 4.227 5.515 -17.828 1.00 76.31 91 ASP A N 1
ATOM 709 C CA . ASP A 1 91 ? 3.918 4.705 -19.024 1.00 76.31 91 ASP A CA 1
ATOM 710 C C . ASP A 1 91 ? 3.859 5.511 -20.336 1.00 76.31 91 ASP A C 1
ATOM 712 O O . ASP A 1 91 ? 4.485 5.155 -21.323 1.00 76.31 91 ASP A O 1
ATOM 716 N N . ARG A 1 92 ? 3.194 6.673 -20.314 1.00 78.06 92 ARG A N 1
ATOM 717 C CA . ARG A 1 92 ? 3.118 7.619 -21.447 1.00 78.06 92 ARG A CA 1
ATOM 718 C C . ARG A 1 92 ? 3.739 8.978 -21.133 1.00 78.06 92 ARG A C 1
ATOM 720 O O . ARG A 1 92 ? 3.265 10.015 -21.584 1.00 78.06 92 ARG A O 1
ATOM 727 N N . GLY A 1 93 ? 4.714 8.998 -20.229 1.00 70.31 93 GLY A N 1
ATOM 728 C CA . GLY A 1 93 ? 5.318 10.229 -19.725 1.00 70.31 93 GLY A CA 1
ATOM 729 C C . GLY A 1 93 ? 6.366 10.820 -20.658 1.00 70.31 93 GLY A C 1
ATOM 730 O O . GLY A 1 93 ? 6.580 12.028 -20.616 1.00 70.31 93 GLY A O 1
ATOM 731 N N . VAL A 1 94 ? 7.029 9.978 -21.452 1.00 70.38 94 VAL A N 1
ATOM 732 C CA . VAL A 1 94 ? 8.114 10.377 -22.348 1.00 70.38 94 VAL A CA 1
ATOM 733 C C . VAL A 1 94 ? 8.054 9.528 -23.615 1.00 70.38 94 VAL A C 1
ATOM 735 O O . VAL A 1 94 ? 8.021 8.307 -23.525 1.00 70.38 94 VAL A O 1
ATOM 738 N N . GLU A 1 95 ? 8.035 10.175 -24.781 1.00 67.38 95 GLU A N 1
ATOM 739 C CA . GLU A 1 95 ? 7.929 9.494 -26.083 1.00 67.38 95 GLU A CA 1
ATOM 740 C C . GLU A 1 95 ? 9.296 9.109 -26.663 1.00 67.38 95 GLU A C 1
ATOM 742 O O . GLU A 1 95 ? 9.404 8.159 -27.435 1.00 67.38 95 GLU A O 1
ATOM 747 N N . ARG A 1 96 ? 10.359 9.846 -26.314 1.00 74.69 96 ARG A N 1
ATOM 748 C CA . ARG A 1 96 ? 11.688 9.675 -26.913 1.00 74.69 96 ARG A CA 1
ATOM 749 C C . ARG A 1 96 ? 12.745 9.371 -25.875 1.00 74.69 96 ARG A C 1
ATOM 751 O O . ARG A 1 96 ? 12.837 10.031 -24.843 1.00 74.69 96 ARG A O 1
ATOM 758 N N . LEU A 1 97 ? 13.637 8.449 -26.220 1.00 75.81 97 LEU A N 1
ATOM 759 C CA . LEU A 1 97 ? 14.777 8.105 -25.378 1.00 75.81 97 LEU A CA 1
ATOM 760 C C . LEU A 1 97 ? 15.648 9.318 -25.043 1.00 75.81 97 LEU A C 1
ATOM 762 O O . LEU A 1 97 ? 16.089 9.462 -23.907 1.00 75.81 97 LEU A O 1
ATOM 766 N N . SER A 1 98 ? 15.853 10.216 -26.014 1.00 77.44 98 SER A N 1
ATOM 767 C CA . SER A 1 98 ? 16.602 11.460 -25.813 1.00 77.44 98 SER A CA 1
ATOM 768 C C . SER A 1 98 ? 16.088 12.270 -24.627 1.00 77.44 98 SER A C 1
ATOM 770 O O . SER A 1 98 ? 16.876 12.863 -23.900 1.00 77.44 98 SER A O 1
ATOM 772 N N . ASP A 1 99 ? 14.777 12.262 -24.408 1.00 81.62 99 ASP A N 1
ATOM 773 C CA . ASP A 1 99 ? 14.133 13.057 -23.370 1.00 81.62 99 ASP A CA 1
ATOM 774 C C . ASP A 1 99 ? 14.259 12.368 -22.001 1.00 81.62 99 ASP A C 1
ATOM 776 O O . ASP A 1 99 ? 14.350 13.030 -20.968 1.00 81.62 99 ASP A O 1
ATOM 780 N N . MET A 1 100 ? 14.345 11.033 -21.984 1.00 83.88 100 MET A N 1
ATOM 781 C CA . MET A 1 100 ? 14.577 10.234 -20.773 1.00 83.88 100 MET A CA 1
ATOM 782 C C . MET A 1 100 ? 16.011 10.375 -20.253 1.00 83.88 100 MET A C 1
ATOM 784 O O . MET A 1 100 ? 16.251 10.228 -19.052 1.00 83.88 100 MET A O 1
ATOM 788 N N . LEU A 1 101 ? 16.948 10.657 -21.155 1.00 84.44 101 LEU A N 1
ATOM 789 C CA . LEU A 1 101 ? 18.387 10.707 -20.908 1.00 84.44 101 LEU A CA 1
ATOM 790 C C . LEU A 1 101 ? 18.917 12.110 -20.598 1.00 84.44 101 LEU A C 1
ATOM 792 O O . LEU A 1 101 ? 20.080 12.268 -20.225 1.00 84.44 101 LEU A O 1
ATOM 796 N N . VAL A 1 102 ? 18.082 13.141 -20.736 1.00 85.12 102 VAL A N 1
ATOM 797 C CA . VAL A 1 102 ? 18.464 14.523 -20.439 1.00 85.12 102 VAL A CA 1
ATOM 798 C C . VAL A 1 102 ? 18.050 14.912 -19.018 1.00 85.12 102 VAL A C 1
ATOM 800 O O . VAL A 1 102 ? 16.919 14.717 -18.562 1.00 85.12 102 VAL A O 1
ATOM 803 N N . HIS A 1 103 ? 18.980 15.525 -18.294 1.00 84.38 103 HIS A N 1
ATOM 804 C CA . HIS A 1 103 ? 18.727 16.164 -17.009 1.00 84.38 103 HIS A CA 1
ATOM 805 C C . HIS A 1 103 ? 19.517 17.471 -16.922 1.00 84.38 103 HIS A C 1
ATOM 807 O O . HIS A 1 103 ? 20.731 17.460 -17.082 1.00 84.38 103 HIS A O 1
ATOM 813 N N . TYR A 1 104 ? 18.837 18.604 -16.702 1.00 81.81 104 TYR A N 1
ATOM 814 C CA . TYR A 1 104 ? 19.460 19.940 -16.659 1.00 81.81 104 TYR A CA 1
ATOM 815 C C . TYR A 1 104 ? 20.421 20.218 -17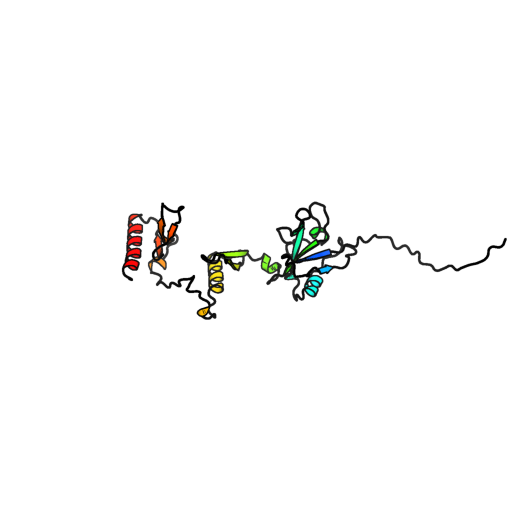.833 1.00 81.81 104 TYR A C 1
ATOM 817 O O . TYR A 1 104 ? 21.551 20.659 -17.642 1.00 81.81 104 TYR A O 1
ATOM 825 N N . ASN A 1 105 ? 19.972 19.946 -19.062 1.00 80.19 105 ASN A N 1
ATOM 826 C CA . ASN A 1 105 ? 20.749 20.104 -20.301 1.00 80.19 105 ASN A CA 1
ATOM 827 C C . ASN A 1 105 ? 22.029 19.251 -20.388 1.00 80.19 105 ASN A C 1
ATOM 829 O O . ASN A 1 105 ? 22.834 19.458 -21.294 1.00 80.19 105 ASN A O 1
ATOM 833 N N . GLN A 1 106 ? 22.206 18.275 -19.497 1.00 82.81 106 GLN A N 1
ATOM 834 C CA . GLN A 1 106 ? 23.235 17.249 -19.605 1.00 82.81 106 GLN A CA 1
ATOM 835 C C . GLN A 1 106 ? 22.607 15.944 -20.086 1.00 82.81 106 GLN A C 1
ATOM 837 O O . GLN A 1 106 ? 21.588 15.501 -19.555 1.00 82.81 106 GLN A O 1
ATOM 842 N N . THR A 1 107 ? 23.211 15.345 -21.106 1.00 81.81 107 THR A N 1
ATOM 843 C CA . THR A 1 107 ? 22.859 14.014 -21.604 1.00 81.81 107 THR A CA 1
ATOM 844 C C . THR A 1 107 ? 23.626 12.964 -20.811 1.00 81.81 107 THR A C 1
ATOM 846 O O . THR A 1 107 ? 24.849 13.050 -20.712 1.00 81.81 107 THR A O 1
ATOM 849 N N . SER A 1 108 ? 22.917 11.980 -20.277 1.00 82.31 108 SER A N 1
ATOM 850 C CA . SER A 1 108 ? 23.484 10.767 -19.692 1.00 82.31 108 SER A CA 1
ATOM 851 C C . SER A 1 108 ? 23.182 9.580 -20.601 1.00 82.31 108 SER A C 1
ATOM 853 O O . SER A 1 108 ? 22.226 9.601 -21.366 1.00 82.31 108 SER A O 1
ATOM 855 N N . ASP A 1 109 ? 23.996 8.544 -20.519 1.00 81.19 109 ASP A N 1
ATOM 856 C CA . ASP A 1 109 ? 23.786 7.234 -21.122 1.00 81.19 109 ASP A CA 1
ATOM 857 C C . ASP A 1 109 ? 23.161 6.225 -20.144 1.00 81.19 109 ASP A C 1
ATOM 859 O O . ASP A 1 109 ? 22.987 5.064 -20.500 1.00 81.19 109 ASP A O 1
ATOM 863 N N . ILE A 1 110 ? 22.780 6.651 -18.934 1.00 84.00 110 ILE A N 1
ATOM 864 C CA . ILE A 1 110 ? 22.302 5.772 -17.861 1.00 84.00 110 ILE A CA 1
ATOM 865 C C . ILE A 1 110 ? 20.780 5.872 -17.697 1.00 84.00 110 ILE A C 1
ATOM 867 O O . ILE A 1 110 ? 20.209 6.955 -17.524 1.00 84.00 110 ILE A O 1
ATOM 871 N N . LEU A 1 111 ? 20.126 4.713 -17.646 1.00 87.19 111 LEU A N 1
ATOM 872 C CA . LEU A 1 111 ? 18.768 4.534 -17.140 1.00 87.19 111 LEU A CA 1
ATOM 873 C C . LEU A 1 111 ? 18.762 3.494 -16.029 1.00 87.19 111 LEU A C 1
ATOM 875 O O . LEU A 1 111 ? 19.595 2.592 -15.984 1.00 87.19 111 LEU A O 1
ATOM 879 N N . TYR A 1 112 ? 17.776 3.600 -15.151 1.00 87.69 112 TYR A N 1
ATOM 880 C CA . TYR A 1 112 ? 17.488 2.575 -14.166 1.00 87.69 112 TYR A CA 1
ATOM 881 C C . TYR A 1 112 ? 16.162 1.898 -14.485 1.00 87.69 112 TYR A C 1
ATOM 883 O O . TYR A 1 112 ? 15.273 2.513 -15.082 1.00 87.69 112 TYR A O 1
ATOM 891 N N . TYR A 1 113 ? 16.024 0.640 -14.084 1.00 88.12 113 TYR A N 1
ATOM 892 C CA . TYR A 1 113 ? 14.795 -0.121 -14.238 1.00 88.12 113 TYR A CA 1
ATOM 893 C C . TYR A 1 113 ? 14.392 -0.831 -12.950 1.00 88.12 113 TYR A C 1
ATOM 895 O O . TYR A 1 113 ? 15.206 -1.140 -12.081 1.00 88.12 113 TYR A O 1
ATOM 903 N N . GLU A 1 114 ? 13.105 -1.120 -12.854 1.00 88.50 114 GLU A N 1
ATOM 904 C CA . GLU A 1 114 ? 12.513 -1.946 -11.816 1.00 88.50 114 GLU A CA 1
ATOM 905 C C . GLU A 1 114 ? 11.506 -2.895 -12.460 1.00 88.50 114 GLU A C 1
ATOM 907 O O . GLU A 1 114 ? 10.700 -2.476 -13.295 1.00 88.50 114 GLU A O 1
ATOM 912 N N . VAL A 1 115 ? 11.555 -4.165 -12.065 1.00 89.38 115 VAL A N 1
ATOM 913 C CA . VAL A 1 115 ? 10.578 -5.173 -12.480 1.00 89.38 115 VAL A CA 1
ATOM 914 C C . VAL A 1 115 ? 9.391 -5.124 -11.524 1.00 89.38 115 VAL A C 1
ATOM 916 O O . VAL A 1 115 ? 9.546 -5.254 -10.311 1.00 89.38 115 VAL A O 1
ATOM 919 N N . LEU A 1 116 ? 8.205 -4.914 -12.079 1.00 90.62 116 LEU A N 1
ATOM 920 C CA . LEU A 1 116 ? 6.938 -4.850 -11.367 1.00 90.62 116 LEU A CA 1
ATOM 921 C C . LEU A 1 116 ? 6.238 -6.211 -11.378 1.00 90.62 116 LEU A C 1
ATOM 923 O O . LEU A 1 116 ? 6.383 -7.013 -12.298 1.00 90.62 116 LEU A O 1
ATOM 927 N N . ASP A 1 117 ? 5.407 -6.439 -10.368 1.00 90.00 117 ASP A N 1
ATOM 928 C CA . ASP A 1 117 ? 4.547 -7.618 -10.271 1.00 90.00 117 ASP A CA 1
ATOM 929 C C . ASP A 1 117 ? 3.270 -7.512 -11.126 1.00 90.00 117 ASP A C 1
ATOM 931 O O . ASP A 1 117 ? 2.706 -8.533 -11.521 1.00 90.00 117 ASP A O 1
ATOM 935 N N . ILE A 1 118 ? 2.848 -6.290 -11.463 1.00 91.75 118 ILE A N 1
ATOM 936 C CA . ILE A 1 118 ? 1.724 -5.989 -12.363 1.00 91.75 118 ILE A CA 1
ATOM 937 C C . ILE A 1 118 ? 2.132 -4.962 -13.437 1.00 91.75 118 ILE A C 1
ATOM 939 O O . ILE A 1 118 ? 3.062 -4.184 -13.198 1.00 91.75 118 ILE A O 1
ATOM 943 N N . PRO A 1 119 ? 1.442 -4.912 -14.593 1.00 93.38 119 PRO A N 1
ATOM 944 C CA . PRO A 1 119 ? 1.679 -3.914 -15.639 1.00 93.38 119 PRO A CA 1
ATOM 945 C C . PRO A 1 119 ? 1.696 -2.468 -15.122 1.00 93.38 119 PRO A C 1
ATOM 947 O O . PRO A 1 119 ? 0.836 -2.055 -14.337 1.00 93.38 119 PRO A O 1
ATOM 950 N N . LEU A 1 120 ? 2.642 -1.658 -15.603 1.00 91.06 120 LEU A N 1
ATOM 951 C CA . LEU A 1 120 ? 2.776 -0.245 -15.240 1.00 91.06 120 LEU A CA 1
ATOM 952 C C . LEU A 1 120 ? 1.492 0.576 -15.496 1.00 91.06 120 LEU A C 1
ATOM 954 O O . LEU A 1 120 ? 1.133 1.350 -14.601 1.00 91.06 120 LEU A O 1
ATOM 958 N N . PRO A 1 121 ? 0.764 0.421 -16.626 1.00 90.50 121 PRO A N 1
ATOM 959 C CA . PRO A 1 121 ? -0.509 1.116 -16.836 1.00 90.50 121 PRO A CA 1
ATOM 960 C C . PRO A 1 121 ? -1.539 0.828 -15.737 1.00 90.50 121 PRO A C 1
ATOM 962 O O . PRO A 1 121 ? -2.206 1.742 -15.247 1.00 90.50 121 PRO A O 1
ATOM 965 N N . GLU A 1 122 ? -1.638 -0.433 -15.310 1.00 91.69 122 GLU A N 1
ATOM 966 C CA . GLU A 1 122 ? -2.553 -0.855 -14.249 1.00 91.69 122 GLU A CA 1
ATOM 967 C C . GLU A 1 122 ? -2.117 -0.277 -12.903 1.00 91.69 122 GLU A C 1
ATOM 969 O O . GLU A 1 122 ? -2.917 0.343 -12.200 1.00 91.69 122 GLU A O 1
ATOM 974 N N . LEU A 1 123 ? -0.823 -0.382 -12.580 1.00 91.38 123 LEU A N 1
ATOM 975 C CA . LEU A 1 123 ? -0.255 0.154 -11.345 1.00 91.38 123 LEU A CA 1
ATOM 976 C C . LEU A 1 123 ? -0.512 1.662 -11.192 1.00 91.38 123 LEU A C 1
ATOM 978 O O . LEU A 1 123 ? -0.787 2.128 -10.087 1.00 91.38 123 LEU A O 1
ATOM 982 N N . GLN A 1 124 ? -0.462 2.436 -12.282 1.00 88.12 124 GLN A N 1
ATOM 983 C CA . GLN A 1 124 ? -0.722 3.884 -12.270 1.00 88.12 124 GLN A CA 1
ATOM 984 C C . GLN A 1 124 ? -2.183 4.258 -11.969 1.00 88.12 124 GLN A C 1
ATOM 986 O O . GLN A 1 124 ? -2.462 5.356 -11.452 1.00 88.12 124 GLN A O 1
ATOM 991 N N . GLY A 1 125 ? -3.114 3.357 -12.285 1.00 89.19 125 GLY A N 1
ATOM 992 C CA . GLY A 1 125 ? -4.530 3.485 -11.948 1.00 89.19 125 GLY A CA 1
ATOM 993 C C . GLY A 1 125 ? -4.812 3.292 -10.457 1.00 89.19 125 GLY A C 1
ATOM 994 O O . GLY A 1 125 ? -5.808 3.807 -9.944 1.00 89.19 125 GLY A O 1
ATOM 995 N N . LEU A 1 126 ? -3.909 2.623 -9.739 1.00 93.50 126 LEU A N 1
ATOM 996 C CA . LEU A 1 126 ? -4.067 2.284 -8.331 1.00 93.50 126 LEU A CA 1
ATOM 997 C C . LEU A 1 126 ? -3.418 3.327 -7.413 1.00 93.50 126 LEU A C 1
ATOM 999 O O . LEU A 1 126 ? -2.526 4.093 -7.786 1.00 93.50 126 LEU A O 1
ATOM 1003 N N . LYS A 1 127 ? -3.887 3.362 -6.170 1.00 91.75 127 LYS A N 1
ATOM 1004 C CA . LYS A 1 127 ? -3.216 4.008 -5.050 1.00 91.75 127 LYS A CA 1
ATOM 1005 C C . LYS A 1 127 ? -2.505 2.937 -4.237 1.00 91.75 127 LYS A C 1
ATOM 1007 O O . LYS A 1 127 ? -3.139 2.011 -3.737 1.00 91.75 127 LYS A O 1
ATOM 1012 N N . THR A 1 128 ? -1.196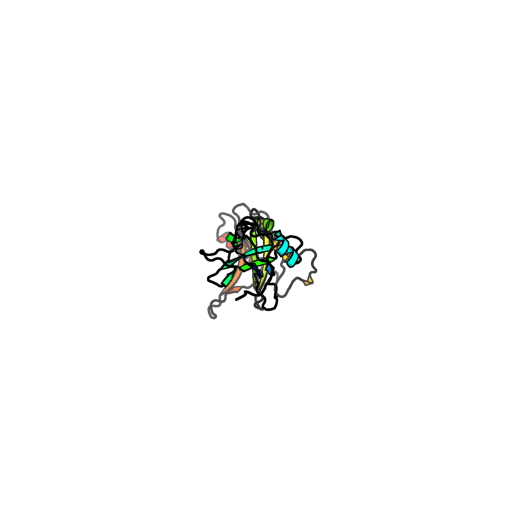 3.098 -4.091 1.00 90.69 128 THR A N 1
ATOM 1013 C CA . THR A 1 128 ? -0.359 2.219 -3.273 1.00 90.69 128 THR A CA 1
ATOM 1014 C C . THR A 1 128 ? -0.205 2.806 -1.876 1.00 90.69 128 THR A C 1
ATOM 1016 O O . THR A 1 128 ? 0.231 3.947 -1.724 1.00 90.69 128 THR A O 1
ATOM 1019 N N . LEU A 1 129 ? -0.541 2.024 -0.856 1.00 90.69 129 LEU A N 1
ATOM 1020 C CA . LEU A 1 129 ? -0.340 2.336 0.555 1.00 90.69 129 LEU A CA 1
ATOM 1021 C C . LEU A 1 129 ? 0.587 1.281 1.159 1.00 90.69 129 LEU A C 1
ATOM 1023 O O . LEU A 1 129 ? 0.400 0.087 0.938 1.00 90.69 129 LEU A O 1
ATOM 1027 N N . LYS A 1 130 ? 1.589 1.723 1.920 1.00 87.25 130 LYS A N 1
ATOM 1028 C CA . LYS A 1 130 ? 2.465 0.841 2.696 1.00 87.25 130 LYS A CA 1
ATOM 1029 C C . LYS A 1 130 ? 2.077 0.969 4.161 1.00 87.25 130 LYS A C 1
ATOM 1031 O O . LYS A 1 130 ? 2.185 2.056 4.722 1.00 87.25 130 LYS A O 1
ATOM 1036 N N . VAL A 1 131 ? 1.603 -0.119 4.753 1.00 84.69 131 VAL A N 1
ATOM 1037 C CA . VAL A 1 131 ? 1.230 -0.181 6.166 1.00 84.69 131 VAL A CA 1
ATOM 1038 C C . VAL A 1 131 ? 2.336 -0.898 6.912 1.00 84.69 131 VAL A C 1
ATOM 1040 O O . VAL A 1 131 ? 2.706 -2.018 6.567 1.00 84.69 131 VAL A O 1
ATOM 1043 N N . VAL A 1 132 ? 2.893 -0.203 7.894 1.00 80.06 132 VAL A N 1
ATOM 1044 C CA . VAL A 1 132 ? 4.096 -0.606 8.610 1.00 80.06 132 VAL A CA 1
ATOM 1045 C C . VAL A 1 132 ? 3.696 -1.078 10.002 1.00 80.06 132 VAL A C 1
ATOM 1047 O O . VAL A 1 132 ? 3.100 -0.316 10.760 1.00 80.06 132 VAL A O 1
ATOM 1050 N N . PHE A 1 133 ? 4.037 -2.319 10.329 1.00 72.56 133 PHE A N 1
ATOM 1051 C CA . PHE A 1 133 ? 3.806 -2.945 11.625 1.00 72.56 133 PHE A CA 1
ATOM 1052 C C . PHE A 1 133 ? 5.159 -3.169 12.309 1.00 72.56 133 PHE A C 1
ATOM 1054 O O . PHE A 1 133 ? 5.863 -4.131 11.985 1.00 72.56 133 PHE A O 1
ATOM 1061 N N . PRO A 1 134 ? 5.572 -2.263 13.209 1.00 64.62 134 PRO A N 1
ATOM 1062 C CA . PRO A 1 134 ? 6.812 -2.425 13.953 1.00 64.62 134 PRO A CA 1
ATOM 1063 C C . PRO A 1 134 ? 6.674 -3.529 15.011 1.00 64.62 134 PRO A C 1
ATOM 1065 O O . PRO A 1 134 ? 5.716 -3.550 15.791 1.00 64.62 134 PRO A O 1
ATOM 1068 N N . HIS A 1 135 ? 7.649 -4.435 15.068 1.00 59.81 135 HIS A N 1
ATOM 1069 C CA . HIS A 1 135 ? 7.740 -5.440 16.120 1.00 59.81 135 HIS A CA 1
ATOM 1070 C C . HIS A 1 135 ? 8.254 -4.788 17.408 1.00 59.81 135 HIS A C 1
ATOM 1072 O O . HIS A 1 135 ? 9.315 -4.167 17.421 1.00 59.81 135 HIS A O 1
ATOM 1078 N N . ALA A 1 136 ? 7.521 -4.948 18.511 1.00 52.41 136 ALA A N 1
ATOM 1079 C CA . ALA A 1 136 ? 7.822 -4.257 19.768 1.00 52.41 136 ALA A CA 1
ATOM 1080 C C . ALA A 1 136 ? 9.159 -4.682 20.412 1.00 52.41 136 ALA A C 1
ATOM 1082 O O . ALA A 1 136 ? 9.683 -3.964 21.258 1.00 52.41 136 ALA A O 1
ATOM 1083 N N . THR A 1 137 ? 9.704 -5.844 20.038 1.00 52.44 137 THR A N 1
ATOM 1084 C CA . THR A 1 137 ? 10.830 -6.478 20.749 1.00 52.44 137 THR A CA 1
ATOM 1085 C C . THR A 1 137 ? 12.020 -6.878 19.872 1.00 52.44 137 THR A C 1
ATOM 1087 O O . THR A 1 137 ? 13.057 -7.237 20.421 1.00 52.44 137 THR A O 1
ATOM 1090 N N . LYS A 1 138 ? 11.910 -6.830 18.537 1.00 57.72 138 LYS A N 1
ATOM 1091 C CA . LYS A 1 138 ? 12.904 -7.420 17.613 1.00 57.72 138 LYS A CA 1
ATOM 1092 C C . LYS A 1 138 ? 13.475 -6.456 16.579 1.00 57.72 138 LYS A C 1
ATOM 1094 O O . LYS A 1 138 ? 14.271 -6.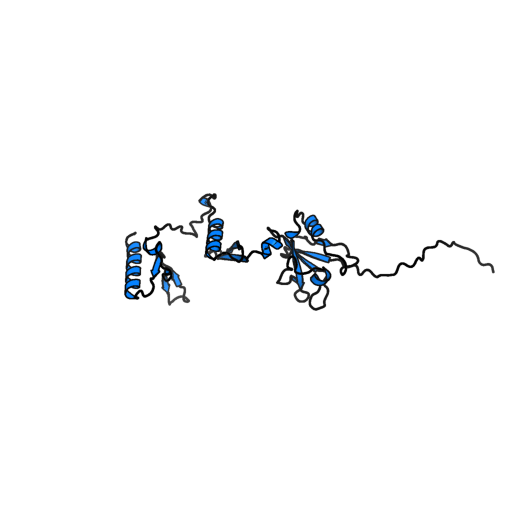890 15.762 1.00 57.72 138 LYS A O 1
ATOM 1099 N N . ASP A 1 139 ? 13.082 -5.183 16.593 1.00 61.44 139 ASP A N 1
ATOM 1100 C CA . ASP A 1 139 ? 13.474 -4.199 15.563 1.00 61.44 139 ASP A CA 1
ATOM 1101 C C . ASP A 1 139 ? 13.160 -4.659 14.115 1.00 61.44 139 ASP A C 1
ATOM 1103 O O . ASP A 1 139 ? 13.636 -4.103 13.130 1.00 61.44 139 ASP A O 1
ATOM 1107 N N . GLU A 1 140 ? 12.319 -5.690 13.976 1.00 66.81 140 GLU A N 1
ATOM 1108 C CA . GLU A 1 140 ? 11.800 -6.179 12.707 1.00 66.81 140 GLU A CA 1
ATOM 1109 C C . GLU A 1 140 ? 10.540 -5.390 12.357 1.00 66.81 140 GLU A C 1
ATOM 1111 O O . GLU A 1 140 ? 9.678 -5.129 13.199 1.00 66.81 140 GLU A O 1
ATOM 1116 N N . VAL A 1 141 ? 10.419 -5.000 11.094 1.00 71.06 141 VAL A N 1
ATOM 1117 C CA . VAL A 1 141 ? 9.302 -4.194 10.613 1.00 71.06 141 VAL A CA 1
ATOM 1118 C C . VAL A 1 141 ? 8.609 -4.946 9.490 1.00 71.06 141 VAL A C 1
ATOM 1120 O O . VAL A 1 141 ? 9.177 -5.139 8.416 1.00 71.06 141 VAL A O 1
ATOM 1123 N N . ILE A 1 142 ? 7.363 -5.355 9.724 1.00 78.19 142 ILE A N 1
ATOM 1124 C CA . ILE A 1 142 ? 6.542 -6.005 8.702 1.00 78.19 142 ILE A CA 1
ATOM 1125 C C . ILE A 1 142 ? 5.843 -4.910 7.898 1.00 78.19 142 ILE A C 1
ATOM 1127 O O . ILE A 1 142 ? 5.141 -4.066 8.454 1.00 78.19 142 ILE A O 1
ATOM 1131 N N . ILE A 1 143 ? 6.030 -4.905 6.578 1.00 81.69 143 ILE A N 1
ATOM 1132 C CA . ILE A 1 143 ? 5.413 -3.921 5.684 1.00 81.69 143 ILE A CA 1
ATOM 1133 C C . ILE A 1 143 ? 4.402 -4.630 4.788 1.00 81.69 143 ILE A C 1
ATOM 1135 O O . ILE A 1 143 ? 4.773 -5.383 3.890 1.00 81.69 143 ILE A O 1
ATOM 1139 N N . HIS A 1 144 ? 3.120 -4.335 4.979 1.00 84.88 144 HIS A N 1
ATOM 1140 C CA . HIS A 1 144 ? 2.065 -4.777 4.075 1.00 84.88 144 HIS A CA 1
ATOM 1141 C C . HIS A 1 144 ? 1.806 -3.712 3.007 1.00 84.88 144 HIS A C 1
ATOM 1143 O O . HIS A 1 144 ? 1.532 -2.551 3.312 1.00 84.88 144 HIS A O 1
ATOM 1149 N N . THR A 1 145 ? 1.875 -4.109 1.735 1.00 88.69 145 THR A N 1
ATOM 1150 C CA . THR A 1 145 ? 1.565 -3.224 0.604 1.00 88.69 145 THR A CA 1
ATOM 1151 C C . THR A 1 145 ? 0.131 -3.461 0.130 1.00 88.69 145 THR A C 1
ATOM 1153 O O . THR A 1 145 ? -0.244 -4.573 -0.250 1.00 88.69 145 THR A O 1
ATOM 1156 N N . VAL A 1 146 ? -0.675 -2.402 0.135 1.00 91.94 146 VAL A N 1
ATOM 1157 C CA . VAL A 1 146 ? -2.061 -2.378 -0.347 1.00 91.94 146 VAL A CA 1
ATOM 1158 C C . VAL A 1 146 ? -2.116 -1.560 -1.625 1.00 91.94 146 VAL A C 1
ATOM 1160 O O . VAL A 1 146 ? -1.580 -0.454 -1.677 1.00 91.94 146 VAL A O 1
ATOM 1163 N N . ARG A 1 147 ? -2.762 -2.094 -2.662 1.00 94.00 147 ARG A N 1
ATOM 1164 C CA . ARG A 1 147 ? -2.972 -1.401 -3.936 1.00 94.00 147 ARG A CA 1
ATOM 1165 C C . ARG A 1 147 ? -4.439 -1.494 -4.301 1.00 94.00 147 ARG A C 1
ATOM 1167 O O . ARG A 1 147 ? -4.916 -2.578 -4.609 1.00 94.00 147 ARG A O 1
ATOM 1174 N N . LEU A 1 148 ? -5.132 -0.363 -4.254 1.00 94.25 148 LEU A N 1
ATOM 1175 C CA . LEU A 1 148 ? -6.562 -0.283 -4.546 1.00 94.25 148 LEU A CA 1
ATOM 1176 C C . LEU A 1 148 ? -6.851 0.880 -5.499 1.00 94.25 148 LEU A C 1
ATOM 1178 O O . LEU A 1 148 ? 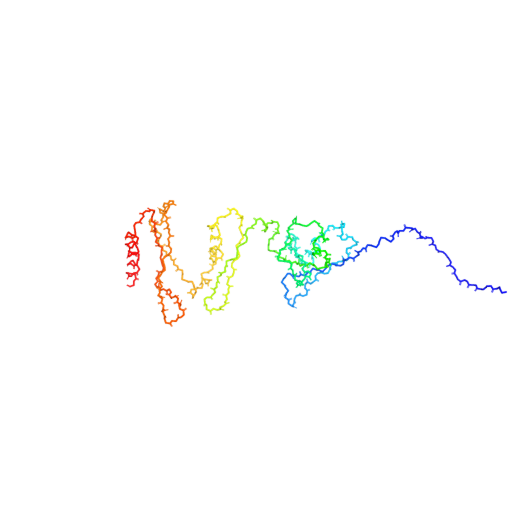-6.105 1.864 -5.495 1.00 94.25 148 LEU A O 1
ATOM 1182 N N . PRO A 1 149 ? -7.910 0.802 -6.320 1.00 94.44 149 PRO A N 1
ATOM 1183 C CA . PRO A 1 149 ? -8.361 1.929 -7.126 1.00 94.44 149 PRO A CA 1
ATOM 1184 C C . PRO A 1 149 ? -8.586 3.201 -6.294 1.00 94.44 149 PRO A C 1
ATOM 1186 O O . PRO A 1 149 ? -8.936 3.163 -5.116 1.00 94.44 149 PRO A O 1
ATOM 1189 N N . LYS A 1 150 ? -8.377 4.370 -6.907 1.00 88.75 150 LYS A N 1
ATOM 1190 C CA . LYS A 1 150 ? -8.378 5.663 -6.190 1.00 88.75 150 LYS A CA 1
ATOM 1191 C C . LYS A 1 150 ? -9.742 6.050 -5.606 1.00 88.75 150 LYS A C 1
ATOM 1193 O O . LYS A 1 150 ? -9.786 6.888 -4.713 1.00 88.75 150 LYS A O 1
ATOM 1198 N N . GLN A 1 151 ? -10.820 5.460 -6.114 1.00 91.38 151 GLN A N 1
ATOM 1199 C CA . GLN A 1 151 ? -12.193 5.651 -5.652 1.00 91.38 151 GLN A CA 1
ATOM 1200 C C . GLN A 1 151 ? -12.567 4.793 -4.435 1.00 91.38 151 GLN A C 1
ATOM 1202 O O . GLN A 1 151 ? -13.642 4.991 -3.874 1.00 91.38 151 GLN A O 1
ATOM 1207 N N . ASN A 1 152 ? -11.722 3.835 -4.043 1.00 92.62 152 ASN A N 1
ATOM 1208 C CA . ASN A 1 152 ? -11.989 2.987 -2.888 1.00 92.62 152 ASN A CA 1
ATOM 1209 C C . ASN A 1 152 ? -11.953 3.770 -1.575 1.00 92.62 152 ASN A C 1
ATOM 1211 O O . ASN A 1 152 ? -11.268 4.786 -1.427 1.00 92.62 152 ASN A O 1
ATOM 1215 N N . THR A 1 153 ? -12.702 3.259 -0.607 1.00 91.00 153 THR A N 1
ATOM 1216 C CA . THR A 1 153 ? -12.818 3.834 0.729 1.00 91.00 153 THR A CA 1
ATOM 1217 C C . THR A 1 153 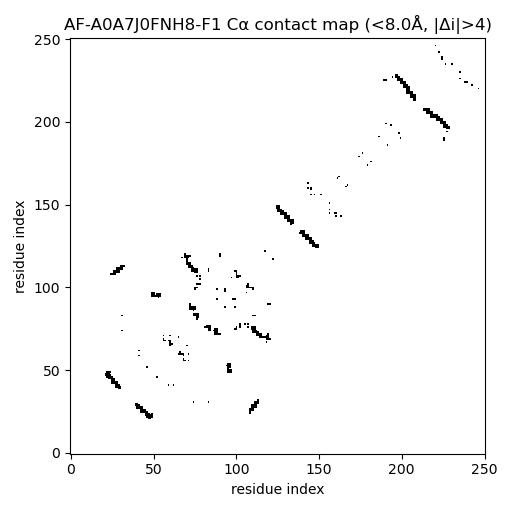? -11.712 3.324 1.649 1.00 91.00 153 THR A C 1
ATOM 1219 O O . THR A 1 153 ? -11.042 2.327 1.379 1.00 91.00 153 THR A O 1
ATOM 1222 N N . VAL A 1 154 ? -11.538 3.981 2.798 1.00 89.69 154 VAL A N 1
ATOM 1223 C CA . VAL A 1 154 ? -10.659 3.470 3.862 1.00 89.69 154 VAL A CA 1
ATOM 1224 C C . VAL A 1 154 ? -11.144 2.105 4.376 1.00 89.69 154 VAL A C 1
ATOM 1226 O O . VAL A 1 154 ? -10.318 1.267 4.723 1.00 89.69 154 VAL A O 1
ATOM 1229 N N . GLY A 1 155 ? -12.457 1.844 4.360 1.00 88.12 155 GLY A N 1
ATOM 1230 C CA . GLY A 1 155 ? -13.011 0.532 4.710 1.00 88.12 155 GLY A CA 1
ATOM 1231 C C . GLY A 1 155 ? -12.496 -0.585 3.798 1.00 88.12 155 GLY A C 1
ATOM 1232 O O . GLY A 1 155 ? -12.116 -1.647 4.283 1.00 88.12 155 GLY A O 1
ATOM 1233 N N . ASP A 1 156 ? -12.370 -0.317 2.497 1.00 91.56 156 ASP A N 1
ATOM 1234 C CA . ASP A 1 156 ? -11.808 -1.280 1.542 1.00 91.56 156 ASP A CA 1
ATOM 1235 C C . ASP A 1 156 ? -10.326 -1.566 1.822 1.00 91.56 156 ASP A C 1
ATOM 1237 O O . ASP A 1 156 ? -9.890 -2.711 1.735 1.00 91.56 156 ASP A O 1
ATOM 1241 N N . VAL A 1 157 ? -9.558 -0.541 2.218 1.00 89.94 157 VAL A N 1
ATOM 1242 C CA . VAL A 1 157 ? -8.150 -0.698 2.630 1.00 89.94 157 VAL A CA 1
ATOM 1243 C C . VAL A 1 157 ? -8.046 -1.614 3.848 1.00 89.94 157 VAL A C 1
ATOM 1245 O O . VAL A 1 157 ? -7.200 -2.505 3.874 1.00 89.94 157 VAL A O 1
ATOM 1248 N N . ILE A 1 158 ? -8.907 -1.412 4.850 1.00 86.94 158 ILE A N 1
ATOM 1249 C CA . ILE A 1 158 ? -8.934 -2.234 6.068 1.00 86.94 158 ILE A CA 1
ATOM 1250 C C . ILE A 1 158 ? -9.300 -3.682 5.729 1.00 86.94 158 ILE A C 1
ATOM 1252 O O . ILE A 1 158 ? -8.662 -4.606 6.232 1.00 86.94 158 ILE A O 1
ATOM 1256 N N . ASN A 1 159 ? -10.280 -3.892 4.850 1.00 87.69 159 ASN A N 1
ATOM 1257 C CA . ASN A 1 159 ? -10.677 -5.229 4.418 1.00 87.69 159 ASN A CA 1
ATOM 1258 C C . ASN A 1 159 ? -9.557 -5.944 3.646 1.00 87.69 159 ASN A C 1
ATOM 1260 O O . ASN A 1 159 ? -9.262 -7.099 3.950 1.00 87.69 159 ASN A O 1
ATOM 1264 N N . ASP A 1 160 ? -8.882 -5.262 2.714 1.00 90.00 160 ASP A N 1
ATOM 1265 C CA . ASP A 1 160 ? -7.732 -5.823 1.989 1.00 90.00 160 ASP A CA 1
ATOM 1266 C C . ASP A 1 160 ? -6.609 -6.224 2.961 1.00 90.00 160 ASP A C 1
ATOM 1268 O O . ASP A 1 160 ? -6.124 -7.357 2.922 1.00 90.00 160 ASP A O 1
ATOM 1272 N N . LEU A 1 161 ? -6.266 -5.349 3.916 1.00 88.12 161 LEU A N 1
ATOM 1273 C CA . LEU A 1 161 ? -5.296 -5.664 4.971 1.00 88.12 161 LEU A CA 1
ATOM 1274 C C . LEU A 1 161 ? -5.720 -6.877 5.794 1.00 88.12 161 LEU A C 1
ATOM 1276 O O . LEU A 1 161 ? -4.906 -7.769 6.019 1.00 88.12 161 LEU A O 1
ATOM 1280 N N . ARG A 1 162 ? -6.989 -6.946 6.211 1.00 84.00 162 ARG A N 1
ATOM 1281 C CA . ARG A 1 162 ? -7.517 -8.069 6.991 1.00 84.00 162 ARG A CA 1
ATOM 1282 C C . ARG A 1 162 ? -7.324 -9.392 6.256 1.00 84.00 162 ARG A C 1
ATOM 1284 O O . ARG A 1 162 ? -6.848 -10.345 6.864 1.00 84.00 162 ARG A O 1
ATOM 1291 N N . THR A 1 163 ? -7.636 -9.441 4.961 1.00 85.31 163 THR A N 1
ATOM 1292 C CA . THR A 1 163 ? -7.464 -10.662 4.152 1.00 85.31 163 THR A CA 1
ATOM 1293 C C . THR A 1 163 ? -6.001 -11.057 3.952 1.00 85.31 163 THR A C 1
ATOM 1295 O O . THR A 1 163 ? -5.710 -12.243 3.828 1.00 85.31 163 THR A O 1
ATOM 1298 N N . LYS A 1 164 ? -5.078 -10.087 3.955 1.00 83.25 164 LYS A N 1
ATOM 1299 C CA . LYS A 1 164 ? -3.632 -10.330 3.845 1.00 83.25 164 LYS A CA 1
ATOM 1300 C C . LYS A 1 164 ? -2.997 -10.785 5.154 1.00 83.25 164 LYS A C 1
ATOM 1302 O O . LYS A 1 164 ? -2.069 -11.583 5.115 1.00 83.25 164 LYS A O 1
ATOM 1307 N N . ILE A 1 165 ? -3.463 -10.260 6.287 1.00 79.12 165 ILE A N 1
ATOM 1308 C CA . ILE A 1 165 ? -2.937 -10.604 7.616 1.00 79.12 165 ILE A CA 1
ATOM 1309 C C . ILE A 1 165 ? -3.519 -11.939 8.092 1.00 79.12 165 ILE A C 1
ATOM 1311 O O . ILE A 1 165 ? -2.794 -12.762 8.641 1.00 79.12 165 ILE A O 1
ATOM 1315 N N . PHE A 1 166 ? -4.810 -12.178 7.842 1.00 79.19 166 PHE A N 1
ATOM 1316 C CA . PHE A 1 166 ? -5.503 -13.408 8.223 1.00 79.19 166 PHE A CA 1
ATOM 1317 C C . PHE A 1 166 ? -6.215 -14.032 7.012 1.00 79.19 166 PHE A C 1
ATOM 1319 O O . PHE A 1 166 ? -7.438 -13.901 6.877 1.00 79.19 166 PHE A O 1
ATOM 1326 N N . PRO A 1 167 ? -5.479 -14.707 6.109 1.00 80.31 167 PRO A N 1
ATOM 1327 C CA . PRO A 1 167 ? -6.090 -15.414 4.994 1.00 80.31 167 PRO A CA 1
ATOM 1328 C C . PRO A 1 167 ? -6.948 -16.569 5.519 1.00 80.31 167 PRO A C 1
ATOM 1330 O O . PRO A 1 167 ? -6.481 -17.403 6.289 1.00 80.31 167 PRO A O 1
ATOM 1333 N N . LEU A 1 168 ? -8.203 -16.653 5.073 1.00 80.00 168 LEU A N 1
ATOM 1334 C CA . LEU A 1 168 ? -9.179 -17.622 5.601 1.00 80.00 168 LEU A CA 1
ATOM 1335 C C . LEU A 1 168 ? -8.795 -19.097 5.377 1.00 80.00 168 LEU A C 1
ATOM 1337 O O . LEU A 1 168 ? -9.335 -19.972 6.047 1.00 80.00 168 LEU A O 1
ATOM 1341 N N . ASN A 1 169 ? -7.885 -19.368 4.437 1.00 83.62 169 ASN A N 1
ATOM 1342 C CA . ASN A 1 169 ? -7.454 -20.719 4.066 1.00 83.62 169 ASN A CA 1
ATOM 1343 C C . ASN A 1 169 ? -6.125 -21.136 4.719 1.00 83.62 169 ASN A C 1
ATOM 1345 O O . ASN A 1 169 ? -5.676 -22.262 4.506 1.00 83.62 169 ASN A O 1
ATOM 1349 N N . GLU A 1 170 ? -5.481 -20.241 5.469 1.00 84.50 170 GLU A N 1
ATOM 1350 C CA . GLU A 1 170 ? -4.236 -20.546 6.168 1.00 84.50 170 GLU A CA 1
ATOM 1351 C C . GLU A 1 170 ? -4.493 -21.307 7.468 1.00 84.50 170 GLU A C 1
ATOM 1353 O O . GLU A 1 170 ? -5.554 -21.216 8.092 1.00 84.50 170 GLU A O 1
ATOM 1358 N N . LYS A 1 171 ? -3.498 -22.086 7.893 1.00 83.38 171 LYS A N 1
ATOM 1359 C CA . LYS A 1 171 ? -3.575 -22.801 9.171 1.00 83.38 171 LYS A CA 1
ATOM 1360 C C . LYS A 1 171 ? -3.434 -21.819 10.328 1.00 83.38 171 LYS A C 1
ATOM 1362 O O . LYS A 1 171 ? -2.635 -20.900 10.259 1.00 83.38 171 LYS A O 1
ATOM 1367 N N . ILE A 1 172 ? -4.104 -22.095 11.446 1.00 82.62 172 ILE A N 1
ATOM 1368 C CA . ILE A 1 172 ? -4.048 -21.273 12.673 1.00 82.62 172 ILE A CA 1
ATOM 1369 C C . ILE A 1 172 ? -2.606 -21.063 13.187 1.00 82.62 172 ILE A C 1
ATOM 1371 O O . ILE A 1 172 ? -2.335 -20.063 13.837 1.00 82.62 172 ILE A O 1
ATOM 1375 N N . GLU A 1 173 ? -1.670 -21.954 12.843 1.00 81.50 173 GLU A N 1
ATOM 1376 C CA . GLU A 1 173 ? -0.240 -21.857 13.184 1.00 81.50 173 GLU A CA 1
ATOM 1377 C C . GLU A 1 173 ? 0.432 -20.549 12.720 1.00 81.50 173 GLU A C 1
ATOM 1379 O O . GLU A 1 173 ? 1.420 -20.134 13.317 1.00 81.50 173 GLU A O 1
ATOM 1384 N N . ILE A 1 174 ? -0.105 -19.858 11.704 1.00 77.44 174 ILE A N 1
ATOM 1385 C CA . ILE A 1 174 ? 0.437 -18.559 11.266 1.00 77.44 174 ILE A CA 1
ATOM 1386 C C . ILE A 1 174 ? 0.181 -17.426 12.272 1.00 77.44 174 ILE A C 1
ATOM 1388 O O . ILE A 1 174 ? 0.801 -16.365 12.187 1.00 77.44 174 ILE A O 1
ATOM 1392 N N . ILE A 1 175 ? -0.770 -17.611 13.191 1.00 78.06 175 ILE A N 1
ATOM 1393 C CA . ILE A 1 175 ? -1.170 -16.588 14.152 1.00 78.06 175 ILE A CA 1
ATOM 1394 C C . ILE A 1 175 ? -0.161 -16.603 15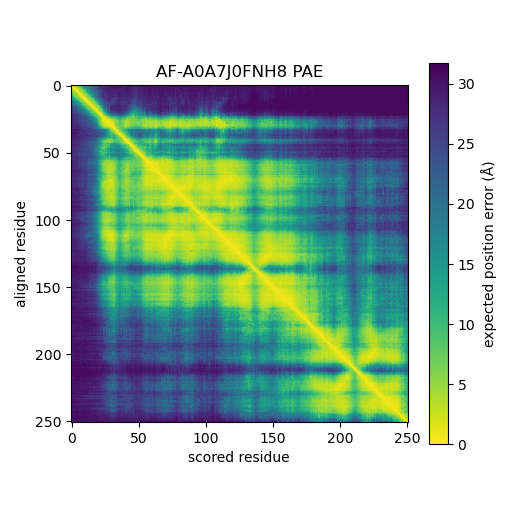.294 1.00 78.06 175 ILE A C 1
ATOM 1396 O O . ILE A 1 175 ? -0.141 -17.515 16.114 1.00 78.06 175 ILE A O 1
ATOM 1400 N N . ASN A 1 176 ? 0.675 -15.569 15.348 1.00 72.19 176 ASN A N 1
ATOM 1401 C CA . ASN A 1 176 ? 1.647 -15.407 16.419 1.00 72.19 176 ASN A CA 1
ATOM 1402 C C . ASN A 1 176 ? 0.962 -14.890 17.698 1.00 72.19 176 ASN A C 1
ATOM 1404 O O . ASN A 1 176 ? 0.771 -13.682 17.866 1.00 72.19 176 ASN A O 1
ATOM 1408 N N . ASP A 1 177 ? 0.631 -15.804 18.607 1.00 74.38 177 ASP A N 1
ATOM 1409 C CA . ASP A 1 177 ? 0.012 -15.530 19.910 1.00 74.38 177 ASP A CA 1
ATOM 1410 C C . ASP A 1 177 ? 0.948 -14.839 20.922 1.00 74.38 177 ASP A C 1
ATOM 1412 O O . ASP A 1 177 ? 0.497 -14.362 21.962 1.00 74.38 177 ASP A O 1
ATOM 1416 N N . GLN A 1 178 ? 2.243 -14.710 20.608 1.00 68.88 178 GLN A N 1
ATOM 1417 C CA . GLN A 1 178 ? 3.201 -13.947 21.417 1.00 68.88 178 GLN A CA 1
ATOM 1418 C C . GLN A 1 178 ? 3.131 -12.437 21.148 1.00 68.88 178 GLN A C 1
ATOM 1420 O O . GLN A 1 178 ? 3.589 -11.649 21.976 1.00 68.88 178 GLN A O 1
ATOM 1425 N N . TYR A 1 179 ? 2.601 -12.023 19.990 1.00 63.44 179 TYR A N 1
ATOM 1426 C CA . TYR A 1 179 ? 2.491 -10.611 19.594 1.00 63.44 179 TYR A CA 1
ATOM 1427 C C . TYR A 1 179 ? 1.037 -10.154 19.418 1.00 63.44 179 TYR A C 1
ATOM 1429 O O . TYR A 1 179 ? 0.726 -8.992 19.683 1.00 63.44 179 TYR A O 1
ATOM 1437 N N . TRP A 1 180 ? 0.138 -11.050 19.002 1.00 69.12 180 TRP A N 1
ATOM 1438 C CA . TRP A 1 180 ? -1.274 -10.743 18.799 1.00 69.12 180 TRP A CA 1
ATOM 1439 C C . TRP A 1 180 ? -2.161 -11.485 19.792 1.00 69.12 180 TRP A C 1
ATOM 1441 O O . TRP A 1 180 ? -2.213 -12.711 19.801 1.00 69.12 180 TRP A O 1
ATOM 1451 N N . THR A 1 181 ? -2.956 -10.731 20.546 1.00 70.75 181 THR A N 1
ATOM 1452 C CA . THR A 1 181 ? -4.107 -11.286 21.260 1.00 70.75 181 THR A CA 1
ATOM 1453 C C . THR A 1 181 ? -5.325 -11.179 20.355 1.00 70.75 181 THR A C 1
ATOM 1455 O O . THR A 1 181 ? -5.810 -10.079 20.084 1.00 70.75 181 THR A O 1
ATOM 1458 N N . LEU A 1 182 ? -5.826 -12.315 19.867 1.00 73.94 182 LEU A N 1
ATOM 1459 C CA . LEU A 1 182 ? -7.122 -12.342 19.196 1.00 73.94 182 LEU A CA 1
ATOM 1460 C C . LEU A 1 182 ? -8.233 -12.173 20.226 1.00 73.94 182 LEU A C 1
ATOM 1462 O O . LEU A 1 182 ? -8.281 -12.889 21.225 1.00 73.94 182 LEU A O 1
ATOM 1466 N N . ARG A 1 183 ? -9.150 -11.250 19.948 1.00 72.38 183 ARG A N 1
ATOM 1467 C CA . ARG A 1 183 ? -10.314 -10.985 20.784 1.00 72.38 183 ARG A CA 1
ATOM 1468 C C . ARG A 1 183 ? -11.568 -11.018 19.934 1.00 72.38 183 ARG A C 1
ATOM 1470 O O . ARG A 1 183 ? -11.651 -10.347 18.909 1.00 72.38 183 ARG A O 1
ATOM 1477 N N . ALA A 1 184 ? -12.520 -11.828 20.370 1.00 73.06 184 ALA A N 1
ATOM 1478 C CA . ALA A 1 184 ? -13.860 -11.871 19.820 1.00 73.06 184 ALA A CA 1
ATOM 1479 C C . ALA A 1 184 ? -14.814 -11.329 20.883 1.00 73.06 184 ALA A C 1
ATOM 1481 O O . ALA A 1 184 ? -14.787 -11.790 22.023 1.00 73.06 184 ALA A O 1
ATOM 1482 N N . GLU A 1 185 ? -15.627 -10.352 20.502 1.00 73.88 185 GLU A N 1
ATOM 1483 C CA . GLU A 1 185 ? -16.657 -9.768 21.356 1.00 73.88 185 GLU A CA 1
ATOM 1484 C C . GLU A 1 185 ? -17.993 -9.855 20.640 1.00 73.88 185 GLU A C 1
ATOM 1486 O O . GLU A 1 185 ? -18.054 -9.765 19.412 1.00 73.88 185 GLU A O 1
ATOM 1491 N N . GLU A 1 186 ? -19.059 -10.034 21.410 1.00 75.75 186 GLU A N 1
ATOM 1492 C CA . GLU A 1 186 ? -20.401 -9.789 20.902 1.00 75.75 186 GLU A CA 1
ATOM 1493 C C . GLU A 1 186 ? -20.542 -8.288 20.636 1.00 75.75 186 GLU A C 1
ATOM 1495 O O . GLU A 1 186 ? -20.217 -7.481 21.507 1.00 75.75 186 GLU A O 1
ATOM 1500 N N . ILE A 1 187 ? -20.986 -7.922 19.431 1.00 78.88 187 ILE A N 1
ATOM 1501 C CA . ILE A 1 187 ? -21.264 -6.526 19.090 1.00 78.88 187 ILE A CA 1
ATOM 1502 C C . ILE A 1 187 ? -22.576 -6.157 19.798 1.00 78.88 187 ILE A C 1
ATOM 1504 O O . ILE A 1 187 ? -23.606 -6.748 19.469 1.00 78.88 187 ILE A O 1
ATOM 1508 N N . PRO A 1 188 ? -22.574 -5.237 20.776 1.00 79.81 188 PRO A N 1
ATOM 1509 C CA . PRO A 1 188 ? -23.792 -4.855 21.478 1.00 79.81 188 PRO A CA 1
ATOM 1510 C C . PRO A 1 188 ? -24.750 -4.094 20.548 1.00 79.81 188 PRO A C 1
ATOM 1512 O O . PRO A 1 188 ? -24.322 -3.403 19.626 1.00 79.81 188 PRO A O 1
ATOM 1515 N N . GLU A 1 189 ? -26.057 -4.150 20.830 1.00 79.94 189 GLU A N 1
ATOM 1516 C CA . GLU A 1 189 ? -27.093 -3.478 20.017 1.00 79.94 189 GLU A CA 1
ATOM 1517 C C . GLU A 1 189 ? -26.851 -1.962 19.857 1.00 79.94 189 GLU A C 1
ATOM 1519 O O . GLU A 1 189 ? -27.207 -1.375 18.833 1.00 79.94 189 GLU A O 1
ATOM 1524 N N . GLU A 1 190 ? -26.227 -1.330 20.859 1.00 78.44 190 GLU A N 1
ATOM 1525 C CA . GLU A 1 190 ? -25.831 0.087 20.848 1.00 78.44 190 GLU A CA 1
ATOM 1526 C C . GLU A 1 190 ? -24.771 0.384 19.764 1.00 78.44 190 GLU A C 1
ATOM 1528 O O . GLU A 1 190 ? -24.771 1.465 19.177 1.00 78.44 190 GLU A O 1
ATOM 1533 N N . GLU A 1 191 ? -23.886 -0.577 19.472 1.00 81.38 191 GLU A N 1
ATOM 1534 C CA . GLU A 1 191 ? -22.874 -0.483 18.410 1.00 81.38 191 GLU A CA 1
ATOM 1535 C C . GLU A 1 191 ? -23.435 -0.846 17.030 1.00 81.38 191 GLU A C 1
ATOM 1537 O O . GLU A 1 191 ? -22.967 -0.328 16.016 1.00 81.38 191 GLU A O 1
ATOM 1542 N N . GLU A 1 192 ? -24.442 -1.719 16.973 1.00 80.25 192 GLU A N 1
ATOM 1543 C CA . GLU A 1 192 ? -25.090 -2.105 15.716 1.00 80.25 192 GLU A CA 1
ATOM 1544 C C . GLU A 1 192 ? -25.941 -0.960 15.136 1.00 80.25 192 GLU A C 1
ATOM 1546 O O . GLU A 1 192 ? -26.001 -0.772 13.920 1.00 80.25 192 GLU A O 1
ATOM 1551 N N . ASN A 1 193 ? -26.553 -0.147 16.004 1.00 81.38 193 ASN A N 1
ATOM 1552 C CA . ASN A 1 193 ? -27.519 0.889 15.627 1.00 81.38 193 ASN A CA 1
ATOM 1553 C C . ASN A 1 193 ? -26.964 2.319 15.750 1.00 81.38 193 ASN A C 1
ATOM 1555 O O . ASN A 1 193 ? -27.626 3.208 16.286 1.00 81.38 193 ASN A O 1
ATOM 1559 N N . LEU A 1 194 ? -25.754 2.558 15.238 1.00 83.38 194 LEU A N 1
ATOM 1560 C CA . LEU A 1 194 ? -25.135 3.886 15.264 1.00 83.38 194 LEU A CA 1
ATOM 1561 C C . LEU A 1 194 ? -25.845 4.871 14.323 1.00 83.38 194 LEU A C 1
ATOM 1563 O O . LEU A 1 194 ? -25.968 4.642 13.116 1.00 83.38 194 LEU A O 1
ATOM 1567 N N . GLY A 1 195 ? -26.268 6.011 14.869 1.00 85.00 195 GLY A N 1
ATOM 1568 C CA . GLY A 1 195 ? -26.786 7.135 14.100 1.00 85.00 195 GLY A CA 1
ATOM 1569 C C . GLY A 1 195 ? -25.697 7.876 13.301 1.00 85.00 195 GLY A C 1
ATOM 1570 O O . GLY A 1 195 ? -24.503 7.708 13.551 1.00 85.00 195 GLY A O 1
ATOM 1571 N N . PRO A 1 196 ? -26.073 8.770 12.362 1.00 85.81 196 PRO A N 1
ATOM 1572 C CA . PRO A 1 196 ? -25.124 9.492 11.500 1.00 85.81 196 PRO A CA 1
ATOM 1573 C C . PRO A 1 196 ? -24.097 10.354 12.249 1.00 85.81 196 PRO A C 1
ATOM 1575 O O . PRO A 1 196 ? -23.034 10.672 11.710 1.00 85.81 196 PRO A O 1
ATOM 1578 N N . HIS A 1 197 ? -24.436 10.772 13.468 1.00 87.62 197 HIS A N 1
ATOM 1579 C CA . HIS A 1 197 ? -23.618 11.642 14.310 1.00 87.62 197 HIS A CA 1
ATOM 1580 C C . HIS A 1 197 ? -23.021 10.919 15.521 1.00 87.62 197 HIS A C 1
ATOM 1582 O O . HIS A 1 197 ? -22.233 11.519 16.256 1.00 87.62 197 HIS A O 1
ATOM 1588 N N . ASP A 1 198 ? -23.327 9.633 15.682 1.00 88.81 198 ASP A N 1
ATOM 1589 C CA . ASP A 1 198 ? -22.789 8.819 16.759 1.00 88.81 198 ASP A CA 1
ATOM 1590 C C . ASP A 1 198 ? -21.350 8.409 16.444 1.00 88.81 198 ASP A C 1
ATOM 1592 O O . ASP A 1 198 ? -20.914 8.331 15.288 1.00 88.81 198 ASP A O 1
ATOM 1596 N N . ARG A 1 199 ? -20.564 8.188 17.494 1.00 87.31 199 ARG A N 1
ATOM 1597 C CA . ARG A 1 199 ? -19.147 7.848 17.378 1.00 87.31 199 ARG A CA 1
ATOM 1598 C C . ARG A 1 199 ? -18.838 6.630 18.221 1.00 87.31 199 ARG A C 1
ATOM 1600 O O . ARG A 1 199 ? -19.059 6.639 19.424 1.00 87.31 199 ARG A O 1
ATOM 1607 N N . LEU A 1 200 ? -18.232 5.633 17.592 1.00 88.12 200 LEU A N 1
ATOM 1608 C CA . LEU A 1 200 ? -17.569 4.542 18.287 1.00 88.12 200 LEU A CA 1
ATOM 1609 C C . LEU A 1 200 ? -16.115 4.942 18.561 1.00 88.12 200 LEU A C 1
ATOM 1611 O O . LEU A 1 200 ? -15.370 5.239 17.623 1.00 88.12 200 LEU A O 1
ATOM 1615 N N . ILE A 1 201 ? -15.706 4.982 19.829 1.00 89.44 201 ILE A N 1
ATOM 1616 C CA . ILE A 1 201 ? -14.340 5.347 20.224 1.00 89.44 201 ILE A CA 1
ATOM 1617 C C . ILE A 1 201 ? -13.624 4.190 20.918 1.00 89.44 201 ILE A C 1
ATOM 1619 O O . ILE A 1 201 ? -14.232 3.421 21.658 1.00 89.44 201 ILE A O 1
ATOM 1623 N N . HIS A 1 202 ? -12.309 4.094 20.712 1.00 87.38 202 HIS A N 1
ATOM 1624 C CA . HIS A 1 202 ? -11.465 3.153 21.444 1.00 87.38 202 HIS A CA 1
ATOM 1625 C C . HIS A 1 202 ? -11.046 3.753 22.785 1.00 87.38 202 HIS A C 1
ATOM 1627 O O . HIS A 1 202 ? -10.485 4.852 22.840 1.00 87.38 202 HIS A O 1
ATOM 1633 N N . VAL A 1 203 ? -11.250 2.998 23.858 1.00 87.50 203 VAL A N 1
ATOM 1634 C CA . VAL A 1 203 ? -10.845 3.364 25.211 1.00 87.50 203 VAL A CA 1
ATOM 1635 C C . VAL A 1 203 ? -9.660 2.501 25.630 1.00 87.50 203 VAL A C 1
ATOM 1637 O O . VAL A 1 203 ? -9.751 1.276 25.660 1.00 87.50 203 VAL A O 1
ATOM 1640 N N . TYR A 1 204 ? -8.552 3.156 25.979 1.00 85.81 204 TYR A N 1
ATOM 1641 C CA . TYR A 1 204 ? -7.355 2.532 26.543 1.00 85.81 204 TYR A CA 1
ATOM 1642 C C . TYR A 1 204 ? -7.098 3.104 27.935 1.00 85.81 204 TYR A C 1
ATOM 1644 O O . TYR A 1 204 ? -7.233 4.312 28.146 1.00 85.81 204 TYR A O 1
ATOM 1652 N N . HIS A 1 205 ? -6.680 2.256 28.874 1.00 85.62 205 HIS A N 1
ATOM 1653 C CA . HIS A 1 205 ? -6.201 2.715 30.174 1.00 85.62 205 HIS A CA 1
ATOM 1654 C C . HIS A 1 205 ? -4.684 2.751 30.164 1.00 85.62 205 HIS A C 1
ATOM 1656 O O . HIS A 1 205 ? -4.035 1.842 29.649 1.00 85.62 205 HIS A O 1
ATOM 1662 N N . PHE A 1 206 ? -4.116 3.796 30.753 1.00 85.19 206 PHE A N 1
ATOM 1663 C CA . PHE A 1 206 ? -2.677 3.924 30.884 1.00 85.19 206 PHE A CA 1
ATOM 1664 C C . PHE A 1 206 ? -2.294 4.512 32.234 1.00 85.19 206 PHE A C 1
ATOM 1666 O O . PHE A 1 206 ? -3.018 5.329 32.807 1.00 85.19 206 PHE A O 1
ATOM 1673 N N . MET A 1 207 ? -1.142 4.094 32.744 1.00 80.38 207 MET A N 1
ATOM 1674 C CA . MET A 1 207 ? -0.478 4.733 33.869 1.00 80.38 207 MET A CA 1
ATOM 1675 C C . MET A 1 207 ? 0.642 5.612 33.333 1.00 80.38 207 MET A C 1
ATOM 1677 O O . MET A 1 207 ? 1.394 5.225 32.436 1.00 80.38 207 MET A O 1
ATOM 1681 N N . LYS A 1 208 ? 0.743 6.818 33.886 1.00 75.56 208 LYS A N 1
ATOM 1682 C CA . LYS A 1 208 ? 1.850 7.727 33.611 1.00 75.56 208 LYS A CA 1
ATOM 1683 C C . LYS A 1 208 ? 2.834 7.633 34.769 1.00 75.56 208 LYS A C 1
ATOM 1685 O O . LYS A 1 208 ? 2.533 8.136 35.849 1.00 75.56 208 LYS A O 1
ATOM 1690 N N . ASP A 1 209 ? 3.987 7.011 34.544 1.00 65.19 209 ASP A N 1
ATOM 1691 C CA . ASP A 1 209 ? 5.077 7.045 35.518 1.00 65.19 209 ASP A CA 1
ATOM 1692 C C . ASP A 1 209 ? 5.836 8.372 35.368 1.00 65.19 209 ASP A C 1
ATOM 1694 O O . ASP A 1 209 ? 6.404 8.688 34.320 1.00 65.19 209 ASP A O 1
ATOM 1698 N N . THR A 1 210 ? 5.794 9.204 36.407 1.00 65.44 210 THR A N 1
ATOM 1699 C CA . THR A 1 210 ? 6.479 10.502 36.443 1.00 65.44 210 THR A CA 1
ATOM 1700 C C . THR A 1 210 ? 7.973 10.388 36.751 1.00 65.44 210 THR A C 1
ATOM 1702 O O . THR A 1 210 ? 8.673 11.393 36.642 1.00 65.44 210 THR A O 1
ATOM 1705 N N . SER A 1 211 ? 8.474 9.199 37.105 1.00 66.81 211 SER A N 1
ATOM 1706 C CA . SER A 1 211 ? 9.869 8.972 37.504 1.00 66.81 211 SER A CA 1
ATOM 1707 C C . SER A 1 211 ? 10.796 8.543 36.357 1.00 66.81 211 SER A C 1
ATOM 1709 O O . SER A 1 211 ? 11.994 8.817 36.421 1.00 66.81 211 SER A O 1
ATOM 1711 N N . GLN A 1 212 ? 10.266 7.951 35.277 1.00 55.00 212 GLN A N 1
ATOM 1712 C CA . GLN A 1 212 ? 11.043 7.539 34.101 1.00 55.00 212 GLN A CA 1
ATOM 1713 C C . GLN A 1 212 ? 10.487 8.151 32.807 1.00 55.00 212 GLN A C 1
ATOM 1715 O O . GLN A 1 212 ? 9.495 7.680 32.261 1.00 55.00 212 GLN A O 1
ATOM 1720 N N . ASN A 1 213 ? 11.138 9.211 32.313 1.00 56.28 213 ASN A N 1
ATOM 1721 C CA . ASN A 1 213 ? 11.080 9.713 30.926 1.00 56.28 213 ASN A CA 1
ATOM 1722 C C . ASN A 1 213 ? 9.705 9.789 30.215 1.00 56.28 213 ASN A C 1
ATOM 1724 O O . ASN A 1 213 ? 9.646 9.773 28.990 1.00 56.28 213 ASN A O 1
ATOM 1728 N N . GLN A 1 214 ? 8.601 9.944 30.952 1.00 57.38 214 GLN A N 1
ATOM 1729 C CA . GLN A 1 214 ? 7.236 9.959 30.405 1.00 57.38 214 GLN A CA 1
ATOM 1730 C C . GLN A 1 214 ? 6.874 8.718 29.572 1.00 57.38 214 GLN A C 1
ATOM 1732 O O . GLN A 1 214 ? 6.179 8.829 28.561 1.00 57.38 214 GLN A O 1
ATOM 1737 N N . VAL A 1 215 ? 7.302 7.529 29.999 1.00 58.78 215 VAL A N 1
ATOM 1738 C CA . VAL A 1 215 ? 6.816 6.291 29.381 1.00 58.78 215 VAL A CA 1
ATOM 1739 C C . VAL A 1 215 ? 5.365 6.060 29.821 1.00 58.78 215 VAL A C 1
ATOM 1741 O O . VAL A 1 215 ? 5.058 5.969 31.009 1.00 58.78 215 VAL A O 1
ATOM 1744 N N . VAL A 1 216 ? 4.453 6.023 28.849 1.00 70.94 216 VAL A N 1
ATOM 1745 C CA . VAL A 1 216 ? 3.037 5.698 29.056 1.00 70.94 216 VAL A CA 1
ATOM 1746 C C . VAL A 1 216 ? 2.896 4.181 28.999 1.00 70.94 216 VAL A C 1
ATOM 1748 O O . VAL A 1 216 ? 3.144 3.584 27.954 1.00 70.94 216 VAL A O 1
ATOM 1751 N N . GLN A 1 217 ? 2.513 3.556 30.113 1.00 72.56 217 GLN A N 1
ATOM 1752 C CA . GLN A 1 217 ? 2.269 2.115 30.158 1.00 72.56 217 GLN A CA 1
ATOM 1753 C C . GLN A 1 217 ? 0.767 1.848 30.091 1.00 72.56 217 GLN A C 1
ATOM 1755 O O . GLN A 1 217 ? 0.033 2.178 31.024 1.00 72.56 217 GLN A O 1
ATOM 1760 N N . ASN A 1 218 ? 0.312 1.243 28.994 1.00 79.38 218 ASN A N 1
ATOM 1761 C CA . ASN A 1 218 ? -1.073 0.795 28.865 1.00 79.38 218 ASN A CA 1
ATOM 1762 C C . ASN A 1 218 ? -1.334 -0.403 29.793 1.00 79.38 218 ASN A C 1
ATOM 1764 O O . ASN A 1 218 ? -0.452 -1.238 29.991 1.00 79.38 218 ASN A O 1
ATOM 1768 N N . PHE A 1 219 ? -2.537 -0.492 30.357 1.00 81.44 219 PHE A N 1
ATOM 1769 C CA . PHE A 1 219 ? -2.958 -1.603 31.209 1.00 81.44 219 PHE A CA 1
ATOM 1770 C C . PHE A 1 219 ? -4.450 -1.912 31.037 1.00 81.44 219 PHE A C 1
ATOM 1772 O O . PHE A 1 219 ? -5.214 -1.104 30.509 1.00 81.44 219 PHE A O 1
ATOM 1779 N N . GLY A 1 220 ? -4.866 -3.076 31.539 1.00 79.50 220 GLY A N 1
ATOM 1780 C CA . GLY A 1 220 ? -6.246 -3.544 31.442 1.00 79.50 220 GLY A CA 1
ATOM 1781 C C . GLY A 1 220 ? -6.659 -3.893 30.013 1.00 79.50 220 GLY A C 1
ATOM 1782 O O . GLY A 1 220 ? -5.843 -3.918 29.096 1.00 79.50 220 GLY A O 1
ATOM 1783 N N . GLU A 1 221 ? -7.950 -4.153 29.845 1.00 79.38 221 GLU A N 1
ATOM 1784 C CA . GLU A 1 221 ? -8.528 -4.546 28.564 1.00 79.38 221 GLU A CA 1
ATOM 1785 C C . GLU A 1 221 ? -9.105 -3.310 27.860 1.00 79.38 221 GLU A C 1
ATOM 1787 O O . GLU A 1 221 ? -9.942 -2.613 28.450 1.00 79.38 221 GLU A O 1
ATOM 1792 N N . PRO A 1 222 ? -8.651 -2.980 26.634 1.00 85.12 222 PRO A N 1
ATOM 1793 C CA . PRO A 1 222 ? -9.232 -1.882 25.869 1.00 85.12 222 PRO A CA 1
ATOM 1794 C C . PRO A 1 222 ? -10.681 -2.209 25.512 1.00 85.12 222 PRO A C 1
ATOM 1796 O O . PRO A 1 222 ? -11.047 -3.373 25.468 1.00 85.12 222 PRO A O 1
ATOM 1799 N N . PHE A 1 223 ? -11.535 -1.231 25.250 1.00 85.19 223 PHE A N 1
ATOM 1800 C CA . PHE A 1 223 ? -12.911 -1.513 24.823 1.00 85.19 223 PHE A CA 1
ATOM 1801 C C . PHE A 1 223 ? -13.469 -0.382 23.968 1.00 85.19 223 PHE A C 1
ATOM 1803 O O . PHE A 1 223 ? -12.901 0.712 23.925 1.00 85.19 223 PHE A O 1
ATOM 1810 N N . PHE A 1 224 ? -14.584 -0.648 23.296 1.00 86.25 224 PHE A N 1
ATOM 1811 C CA . PHE A 1 224 ? -15.301 0.352 22.523 1.00 86.25 224 PHE A CA 1
ATOM 1812 C C . PHE A 1 224 ? -16.350 1.076 23.372 1.00 86.25 224 PHE A C 1
ATOM 1814 O O . PHE A 1 224 ? -17.011 0.487 24.229 1.00 86.25 224 PHE A O 1
ATOM 1821 N N . LEU A 1 225 ? -16.480 2.383 23.166 1.00 89.25 225 LEU A N 1
ATOM 1822 C CA . LEU A 1 225 ? -17.511 3.200 23.796 1.00 89.25 225 LEU A CA 1
ATOM 1823 C C . LEU A 1 225 ? -18.263 3.971 22.714 1.00 89.25 225 LEU A C 1
ATOM 1825 O O . LEU A 1 225 ? -17.648 4.692 21.927 1.00 89.25 225 LEU A O 1
ATOM 1829 N N . VAL A 1 226 ? -19.584 3.819 22.690 1.00 88.81 226 VAL A N 1
ATOM 1830 C CA . VAL A 1 226 ? -20.476 4.620 21.849 1.00 88.81 226 VAL A CA 1
ATOM 1831 C C . VAL A 1 226 ? -20.704 5.971 22.524 1.00 88.81 226 VAL A C 1
ATOM 1833 O O . VAL A 1 226 ? -20.929 6.035 23.731 1.00 88.81 226 VAL A O 1
ATOM 1836 N N . ILE A 1 227 ? -20.604 7.050 21.751 1.00 89.88 227 ILE A N 1
ATOM 1837 C CA . ILE A 1 227 ? -20.955 8.409 22.166 1.00 89.88 227 ILE A CA 1
ATOM 1838 C C . ILE A 1 227 ? -21.997 8.941 21.194 1.00 89.88 227 ILE A C 1
ATOM 1840 O O . ILE A 1 227 ? -21.728 9.024 19.990 1.00 89.88 227 ILE A O 1
ATOM 1844 N N . HIS A 1 228 ? -23.149 9.339 21.726 1.00 89.38 228 HIS A N 1
ATOM 1845 C CA . HIS A 1 228 ? -24.234 9.907 20.931 1.00 89.38 228 HIS A CA 1
ATOM 1846 C C . HIS A 1 228 ? -24.141 11.434 20.825 1.00 89.38 228 HIS A C 1
ATOM 1848 O O . HIS A 1 228 ? -23.566 12.122 21.678 1.00 89.38 228 HIS A O 1
ATOM 1854 N N . GLU A 1 229 ? -24.733 11.998 19.774 1.00 87.62 229 GLU A N 1
ATOM 1855 C CA . GLU A 1 229 ? -24.791 13.452 19.612 1.00 87.62 229 GLU A CA 1
ATOM 1856 C C . GLU A 1 229 ? -25.602 14.119 20.741 1.00 87.62 229 GLU A C 1
ATOM 1858 O O . GLU A 1 229 ? -26.730 13.736 21.045 1.00 87.62 229 GLU A O 1
ATOM 1863 N N . GLY A 1 230 ? -25.022 15.143 21.376 1.00 85.50 230 GLY A N 1
ATOM 1864 C CA . GLY A 1 230 ? -25.649 15.860 22.493 1.00 85.50 230 GLY A CA 1
ATOM 1865 C C . GLY A 1 230 ? -25.567 15.138 23.843 1.00 85.50 230 GLY A C 1
ATOM 1866 O O . GLY A 1 230 ? -26.116 15.632 24.831 1.00 85.50 230 GLY A O 1
ATOM 1867 N N . GLU A 1 231 ? -24.867 14.002 23.916 1.00 89.44 231 GLU A N 1
ATOM 1868 C CA . GLU A 1 231 ? -24.708 13.251 25.155 1.00 89.44 231 GLU A CA 1
ATOM 1869 C C . GLU A 1 231 ? -23.922 14.047 26.212 1.00 89.44 231 GLU A C 1
ATOM 1871 O O . GLU A 1 231 ? -22.904 14.693 25.947 1.00 89.44 231 GLU A O 1
ATOM 1876 N N . THR A 1 232 ? -24.406 14.017 27.457 1.00 91.56 232 THR A N 1
ATOM 1877 C CA . THR A 1 232 ? -23.738 14.716 28.560 1.00 91.56 232 THR A CA 1
ATOM 1878 C C . THR A 1 232 ? -22.530 13.927 29.057 1.00 91.56 232 THR A C 1
ATOM 1880 O O . THR A 1 232 ? -22.542 12.699 29.109 1.00 91.56 232 THR A O 1
ATOM 1883 N N . LEU A 1 233 ? -21.510 14.629 29.559 1.00 89.50 233 LEU A N 1
ATOM 1884 C CA . LEU A 1 233 ? -20.338 13.988 30.167 1.00 89.50 233 LEU A CA 1
ATOM 1885 C C . LEU A 1 233 ? -20.704 13.030 31.318 1.00 89.50 233 LEU A C 1
ATOM 1887 O O . LEU A 1 233 ? -19.976 12.077 31.588 1.00 89.50 233 LEU A O 1
ATOM 1891 N N . THR A 1 234 ? -21.810 13.286 32.021 1.00 91.25 234 THR A N 1
ATOM 1892 C CA . THR A 1 234 ? -22.300 12.408 33.091 1.00 91.25 234 THR A CA 1
ATOM 1893 C C . THR A 1 234 ? -22.746 11.056 32.537 1.00 91.25 234 THR A C 1
ATOM 1895 O O . THR A 1 234 ? -22.316 10.035 33.068 1.00 91.25 234 THR A O 1
ATOM 1898 N N . ALA A 1 235 ? -23.517 11.048 31.445 1.00 87.94 235 ALA A N 1
ATOM 1899 C CA . ALA A 1 235 ? -23.962 9.824 30.778 1.00 87.94 235 ALA A CA 1
ATOM 1900 C C . ALA A 1 235 ? -22.771 9.023 30.220 1.00 87.94 235 ALA A C 1
ATOM 1902 O O . ALA A 1 235 ? -22.622 7.846 30.547 1.00 87.94 235 ALA A O 1
ATOM 1903 N N . VAL A 1 236 ? -21.823 9.698 29.556 1.00 88.62 236 VAL A N 1
ATOM 1904 C CA . VAL A 1 236 ? -20.585 9.068 29.058 1.00 88.62 236 VAL A CA 1
ATOM 1905 C C . VAL A 1 236 ? -19.778 8.423 30.197 1.00 88.62 236 VAL A C 1
ATOM 1907 O O . VAL A 1 236 ? -19.281 7.303 30.070 1.00 88.62 236 VAL A O 1
ATOM 1910 N N . LYS A 1 237 ? -19.663 9.085 31.359 1.00 88.31 237 LYS A N 1
ATOM 1911 C CA . LYS A 1 237 ? -18.984 8.518 32.542 1.00 88.31 237 LYS A CA 1
ATOM 1912 C C . LYS A 1 237 ? -19.711 7.302 33.115 1.00 88.31 237 LYS A C 1
ATOM 1914 O O . LYS A 1 237 ? -19.059 6.406 33.655 1.00 88.31 237 LYS A O 1
ATOM 1919 N N . GLU A 1 238 ? -21.038 7.276 33.060 1.00 87.94 238 GLU A N 1
ATOM 1920 C CA . GLU A 1 238 ? -21.830 6.126 33.496 1.00 87.94 238 GLU A CA 1
ATOM 1921 C C . GLU A 1 238 ? -21.682 4.940 32.543 1.00 87.94 238 GLU A C 1
ATOM 1923 O O . GLU A 1 238 ? -21.466 3.824 33.025 1.00 87.94 238 GLU A O 1
ATOM 1928 N N . ALA A 1 239 ? -21.708 5.180 31.229 1.00 84.50 239 ALA A N 1
ATOM 1929 C CA . ALA A 1 239 ? -21.438 4.177 30.202 1.00 84.50 239 ALA A CA 1
ATOM 1930 C C . ALA A 1 239 ? -20.024 3.588 30.359 1.00 84.50 239 ALA A C 1
ATOM 1932 O O . ALA A 1 239 ? -19.871 2.375 30.510 1.00 84.50 239 ALA A O 1
ATOM 1933 N N . TYR A 1 240 ? -19.002 4.439 30.514 1.00 87.38 240 TYR A N 1
ATOM 1934 C CA . TYR A 1 240 ? -17.636 4.010 30.836 1.00 87.38 240 TYR A CA 1
ATOM 1935 C C . TYR A 1 240 ? -17.585 3.127 32.095 1.00 87.38 240 TYR A C 1
ATOM 1937 O O . TYR A 1 240 ? -17.016 2.038 32.085 1.00 87.38 240 TYR A O 1
ATOM 1945 N N . ARG A 1 241 ? -18.228 3.548 33.195 1.00 83.88 241 ARG A N 1
ATOM 1946 C CA . ARG A 1 241 ? -18.269 2.767 34.447 1.00 83.88 241 ARG A CA 1
ATOM 1947 C C . ARG A 1 241 ? -19.005 1.438 34.304 1.00 83.88 241 ARG A C 1
ATOM 1949 O O . ARG A 1 241 ? -18.736 0.524 35.087 1.00 83.88 241 ARG A O 1
ATOM 1956 N N . ARG A 1 242 ? -19.980 1.342 33.401 1.00 81.56 242 ARG A N 1
ATOM 1957 C CA . ARG A 1 242 ? -20.693 0.097 33.094 1.00 81.56 242 ARG A CA 1
ATOM 1958 C C . ARG A 1 242 ? -19.749 -0.868 32.380 1.00 81.56 242 ARG A C 1
ATOM 1960 O O . ARG A 1 242 ? -19.575 -1.982 32.869 1.00 81.56 242 ARG A O 1
ATOM 1967 N N . ASN A 1 243 ? -19.046 -0.388 31.355 1.00 78.56 243 ASN A N 1
ATOM 1968 C CA . ASN A 1 243 ? -18.091 -1.180 30.580 1.00 78.56 243 ASN A CA 1
ATOM 1969 C C . ASN A 1 243 ? -16.901 -1.628 31.445 1.00 78.56 243 ASN A C 1
ATOM 1971 O O . ASN A 1 243 ? -16.598 -2.816 31.495 1.00 78.56 243 ASN A O 1
ATOM 1975 N N . CYS A 1 244 ? -16.308 -0.752 32.264 1.00 75.56 244 CYS A N 1
ATOM 1976 C CA . CYS A 1 244 ? -15.249 -1.165 33.197 1.00 75.56 244 CYS A CA 1
ATOM 1977 C C . CYS A 1 244 ? -15.721 -2.207 34.228 1.00 75.56 244 CYS A C 1
ATOM 1979 O O . CYS A 1 244 ? -14.946 -3.072 34.632 1.00 75.56 244 CYS A O 1
ATOM 1981 N N . ARG A 1 245 ? -16.980 -2.134 34.690 1.00 63.38 245 ARG A N 1
ATOM 1982 C CA . ARG A 1 245 ? -17.537 -3.116 35.639 1.00 63.38 245 ARG A CA 1
ATOM 1983 C C . ARG A 1 245 ? -17.811 -4.468 34.999 1.00 63.38 245 ARG A C 1
ATOM 1985 O O . ARG A 1 245 ? -17.670 -5.473 35.687 1.00 63.38 245 ARG A O 1
ATOM 1992 N N . PHE A 1 246 ? -18.187 -4.492 33.726 1.00 58.88 246 PHE A N 1
ATOM 1993 C CA . PHE A 1 246 ? -18.302 -5.728 32.960 1.00 58.88 246 PHE A CA 1
ATOM 1994 C C . PHE A 1 246 ? -16.955 -6.470 32.920 1.00 58.88 246 PHE A C 1
ATOM 1996 O O . PHE A 1 246 ? -16.884 -7.649 33.266 1.00 58.88 246 PHE A O 1
ATOM 2003 N N . TRP A 1 247 ? -15.865 -5.741 32.669 1.00 51.09 247 TRP A N 1
ATOM 2004 C CA . TRP A 1 247 ? -14.508 -6.293 32.691 1.00 51.09 247 TRP A CA 1
ATOM 2005 C C . TRP A 1 247 ? -14.024 -6.712 34.086 1.00 51.09 247 TRP A C 1
ATOM 2007 O O . TRP A 1 247 ? -13.422 -7.770 34.230 1.00 51.09 247 TRP A O 1
ATOM 2017 N N . MET A 1 248 ? -14.344 -5.955 35.142 1.00 49.50 248 MET A N 1
ATOM 2018 C CA . MET A 1 248 ? -13.965 -6.324 36.518 1.00 49.50 248 MET A CA 1
ATOM 2019 C C . MET A 1 248 ? -14.707 -7.549 37.080 1.00 49.50 248 MET A C 1
ATOM 2021 O O . MET A 1 248 ? -14.264 -8.097 38.082 1.00 49.50 248 MET A O 1
ATOM 2025 N N . ARG A 1 249 ? -15.836 -7.969 36.490 1.00 39.12 249 ARG A N 1
ATOM 2026 C CA . ARG A 1 249 ? -16.595 -9.161 36.931 1.00 39.12 249 ARG A CA 1
ATOM 2027 C C . ARG A 1 249 ? -16.194 -10.449 36.209 1.00 39.12 249 ARG A C 1
ATOM 2029 O O . ARG A 1 249 ? -16.677 -11.505 36.599 1.00 39.12 249 ARG A O 1
ATOM 2036 N N . SER A 1 250 ? -15.357 -10.357 35.178 1.00 40.66 250 SER A N 1
ATOM 2037 C CA . SER A 1 250 ? -14.912 -11.504 34.375 1.00 40.66 250 SER A CA 1
ATOM 2038 C C . SER A 1 250 ? -13.587 -12.114 34.870 1.00 40.66 250 SER A C 1
ATOM 2040 O O . SER A 1 250 ? -12.982 -12.907 34.153 1.00 40.66 250 SER A O 1
ATOM 2042 N N . PHE A 1 251 ? -13.159 -11.763 36.091 1.00 35.16 251 PHE A N 1
ATOM 2043 C CA . PHE A 1 251 ? -12.030 -12.344 36.829 1.00 35.16 251 PHE A CA 1
ATOM 2044 C C . PHE A 1 251 ? -12.500 -12.960 38.150 1.00 35.16 251 PHE A C 1
ATOM 2046 O O . PHE A 1 251 ? -13.374 -12.345 38.806 1.00 35.16 251 PHE A O 1
#

Foldseek 3Di:
DDDDDDDDDDDDDPPDDDPPQQVWAKAWEAAQDDDVPDPPIDIDGTDSHQPPDFDDLVVVCVSVVHPDSLQKWKFAADPVVRHTDPDTAAPPNDGGPQVSQDDPNDGDRYMYIDGHPDGRVVQVQWDKDWDWDQDPPDRDIDIDIDIHGPPDDVVVVVVVVCCVQCPPPDDPVSDDPVRDDDDDDDQDPLNVDDDPQKDKDKDWDWDFDPPPDRDTHTDDDIDIDIDDPPDDPVVSVVSVVVVVVVRVVVD

Organism: NCBI:txid165716

Nearest PDB structures (foldseek):
  4yoc-assembly1_C  TM=5.083E-01  e=1.205E-08  Homo sapiens
  7xpy-assembly1_A  TM=5.213E-01  e=7.676E-08  Homo sapiens
  4z96-assembly1_A  TM=5.092E-01  e=4.484E-08  Homo sapiens
  4z97-assembly1_A  TM=4.780E-01  e=1.572E-07  Homo sapiens
  2hj1-assembly1_B  TM=3.040E-01  e=6.460E-01  Haemophilus influenzae 86-028NP

Solvent-accessible surface area (backbone atoms only — not comparable to full-atom values): 16001 Å² total; per-residue (Å²): 133,80,85,79,81,85,82,82,85,88,81,96,71,91,67,89,71,78,88,69,79,54,65,60,46,56,41,40,38,34,56,69,74,80,52,97,85,62,92,62,66,48,76,46,79,59,34,54,48,46,86,78,45,72,71,67,52,59,63,56,16,58,73,70,72,40,95,53,43,52,21,55,42,42,20,31,50,29,87,86,77,78,39,69,41,93,64,63,59,48,89,86,64,66,82,40,48,54,66,53,24,46,47,96,93,39,78,51,48,44,37,26,35,44,83,49,98,56,43,44,72,61,55,70,59,35,42,79,45,78,47,75,48,74,44,94,86,71,85,45,70,52,70,49,79,45,73,44,55,74,86,61,53,71,68,55,53,52,50,54,50,47,48,71,76,55,45,91,88,59,64,75,84,76,62,55,70,91,82,45,84,88,81,88,76,85,81,50,72,74,70,75,65,63,53,99,69,40,42,84,41,84,47,76,47,66,48,78,44,88,86,54,93,71,52,74,44,71,48,85,82,62,47,80,44,80,44,58,75,89,64,49,73,66,57,55,52,49,52,51,53,50,55,54,49,57,61,65,67,78,109

Secondary structure (DSSP, 8-state):
------------------------EEEEEEESS--TT----EEEEEES-TTTSPP-HHHHHHHHT-S-GGGEEEEEEETTTTEE-SSPPPTTT-S-HHHHSEETTEE-SEEEEEE-SS-HHHHHHEEEEEEEEE-TTT--EEEEEEEEETT--HHHHHHHHHHHHS-TTS-GGGS-TTT---------HHHHT--TT-EEEEEEEEEE-TTTTT-EEEEEEEEEEEE-TT--HHHHHHHHHHHHHHHHT--

InterPro domains:
  IPR029346 Ubiquitin carboxyl-terminal hydrolase, C-terminal [PF14533] (163-238)

Mean predicted aligned error: 16.31 Å